Protein AF-A0A7S2GSB6-F1 (afdb_monomer_lite)

pLDDT: mean 79.13, std 13.36, range [38.88, 93.81]

Foldseek 3Di:
DDDDDDDDDDDDPPPPDDPDPDPPPPPPPDPPDLVNLLVVLLVVLVVVLVVLLVVLVVLCPDPVNVLQHDNVLSVVSNVVSVVLSVVLNVVSVVCCVPPVDDPPPPVVSVVSSVVSVVVNVVVVVVSVVVVVVSVVVSVCCVPPVQCVDPSNVVVVVVVVLLVVQCPPPVNVPDPDSVPTDPDDD

Secondary structure (DSSP, 8-state):
-PPPPP----------PPP--------------HHHHHHHHHHHHHHHHHHHHHHHHHHHH-HHHHHHS-THHHHHHHHHHHHHHHHHHHHHHHHHHH-TT-S-HHHHHHHHHHHHHHHHHHHHHHHHHHHHHHHHHHHHHHHHSTTTSHHHHHHHHHHHHHHHHHTSTTTTTSS-GGGSTT---

Radius of gyration: 37.6 Å; chains: 1; bounding box: 121×63×77 Å

Sequence (185 aa):
PCSPPARMQQGPAAAFGPPEEEPRLGPKVVPLNKNMFLAMGLTLLSMLCFLPIWDSVDMLLNINYAFWGQRGLPITVIIVSSLIVLFFFFTTEAFFGRWKNELHTTQSLVVMASLFITLLGLVLVLISLPLSQKAIETHNDIVYQCGNTQATRKLKDYYMSMLKVRENPDCIRKYSIEECAGFVE

Organism: NCBI:txid327968

Structure (mmCIF, N/CA/C/O backbone):
data_AF-A0A7S2GSB6-F1
#
_entry.id   AF-A0A7S2GSB6-F1
#
loop_
_atom_site.group_PDB
_atom_site.id
_atom_site.type_symbol
_atom_site.label_atom_id
_atom_site.label_alt_id
_atom_site.label_comp_id
_atom_site.label_asym_id
_atom_site.label_entity_id
_atom_site.label_seq_id
_atom_site.pdbx_PDB_ins_code
_atom_site.Cartn_x
_atom_site.Cartn_y
_atom_site.Cartn_z
_atom_site.occupancy
_atom_site.B_iso_or_equiv
_atom_site.auth_seq_id
_atom_site.auth_comp_id
_atom_site.auth_asym_id
_atom_site.auth_atom_id
_atom_site.pdbx_PDB_model_num
ATOM 1 N N . PRO A 1 1 ? 92.114 44.266 -34.434 1.00 41.00 1 PRO A N 1
ATOM 2 C CA . PRO A 1 1 ? 92.419 42.868 -34.045 1.00 41.00 1 PRO A CA 1
ATOM 3 C C . PRO A 1 1 ? 91.150 42.192 -33.501 1.00 41.00 1 PRO A C 1
ATOM 5 O O . PRO A 1 1 ? 90.866 42.242 -32.310 1.00 41.00 1 PRO A O 1
ATOM 8 N N . CYS A 1 2 ? 90.332 41.666 -34.416 1.00 38.88 2 CYS A N 1
ATOM 9 C CA . CYS A 1 2 ? 89.049 41.038 -34.106 1.00 38.88 2 CYS A CA 1
ATOM 10 C C . CYS A 1 2 ? 89.255 39.543 -33.835 1.00 38.88 2 CYS A C 1
ATOM 12 O O . CYS A 1 2 ? 89.819 38.844 -34.673 1.00 38.88 2 CYS A O 1
ATOM 14 N N . SER A 1 3 ? 88.790 39.066 -32.680 1.00 53.97 3 SER A N 1
ATOM 15 C CA . SER A 1 3 ? 88.686 37.633 -32.374 1.00 53.97 3 SER A CA 1
ATOM 16 C C . SER A 1 3 ? 87.337 37.094 -32.871 1.00 53.97 3 SER A C 1
ATOM 18 O O . SER A 1 3 ? 86.346 37.822 -32.781 1.00 53.97 3 SER A O 1
ATOM 20 N N . PRO A 1 4 ? 87.252 35.854 -33.383 1.00 61.84 4 PRO A N 1
ATOM 21 C CA . PRO A 1 4 ? 85.979 35.268 -33.787 1.00 61.84 4 PRO A CA 1
ATOM 22 C C . PRO A 1 4 ? 85.225 34.690 -32.572 1.00 61.84 4 PRO A C 1
ATOM 24 O O . PRO A 1 4 ? 85.866 34.183 -31.649 1.00 61.84 4 PRO A O 1
ATOM 27 N N . PRO A 1 5 ? 83.879 34.704 -32.555 1.00 55.47 5 PRO A N 1
ATOM 28 C CA . PRO A 1 5 ? 83.113 33.941 -31.580 1.00 55.47 5 PRO A CA 1
ATOM 29 C C . PRO A 1 5 ? 83.006 32.462 -31.986 1.00 55.47 5 PRO A C 1
ATOM 31 O O . PRO A 1 5 ? 83.056 32.095 -33.162 1.00 55.47 5 PRO A O 1
ATOM 34 N N . ALA A 1 6 ? 82.883 31.614 -30.967 1.00 54.72 6 ALA A N 1
ATOM 35 C CA . ALA A 1 6 ? 82.911 30.162 -31.044 1.00 54.72 6 ALA A CA 1
ATOM 36 C C . ALA A 1 6 ? 81.765 29.563 -31.881 1.00 54.72 6 ALA A C 1
ATOM 38 O O . ALA A 1 6 ? 80.606 29.964 -31.793 1.00 54.72 6 ALA A O 1
ATOM 39 N N . ARG A 1 7 ? 82.111 28.541 -32.668 1.00 49.66 7 ARG A N 1
ATOM 40 C CA . ARG A 1 7 ? 81.203 27.729 -33.483 1.00 49.66 7 ARG A CA 1
ATOM 41 C C . ARG A 1 7 ? 80.429 26.784 -32.555 1.00 49.66 7 ARG A C 1
ATOM 43 O O . ARG A 1 7 ? 81.010 25.837 -32.034 1.00 49.66 7 ARG A O 1
ATOM 50 N N . MET A 1 8 ? 79.139 27.037 -32.332 1.00 48.53 8 MET A N 1
ATOM 51 C CA . MET A 1 8 ? 78.264 26.077 -31.651 1.00 48.53 8 MET A CA 1
ATOM 52 C C . MET A 1 8 ? 78.105 24.828 -32.532 1.00 48.53 8 MET A C 1
ATOM 54 O O . MET A 1 8 ? 77.657 24.916 -33.674 1.00 48.53 8 MET A O 1
ATOM 58 N N . GLN A 1 9 ? 78.506 23.669 -32.010 1.00 51.06 9 GLN A N 1
ATOM 59 C CA . GLN A 1 9 ? 78.225 22.361 -32.600 1.00 51.06 9 GLN A CA 1
ATOM 60 C C . GLN A 1 9 ? 76.717 22.087 -32.536 1.00 51.06 9 GLN A C 1
ATOM 62 O O . GLN A 1 9 ? 76.149 21.975 -31.452 1.00 51.06 9 GLN A O 1
ATOM 67 N N . GLN A 1 10 ? 76.071 21.948 -33.695 1.00 49.31 10 GLN A N 1
ATOM 68 C CA . GLN A 1 10 ? 74.754 21.321 -33.796 1.00 49.31 10 GLN A CA 1
ATOM 69 C C . GLN A 1 10 ? 74.923 19.806 -33.628 1.00 49.31 10 GLN A C 1
ATOM 71 O O . GLN A 1 10 ? 75.397 19.119 -34.531 1.00 49.31 10 GLN A O 1
ATOM 76 N N . GLY A 1 11 ? 74.564 19.301 -32.445 1.00 49.22 11 GLY A N 1
ATOM 77 C CA . GLY A 1 11 ? 74.233 17.891 -32.236 1.00 49.22 11 GLY A CA 1
ATOM 78 C C . GLY A 1 11 ? 72.906 17.533 -32.925 1.00 49.22 11 GLY A C 1
ATOM 79 O O . GLY A 1 11 ? 72.148 18.433 -33.294 1.00 49.22 11 GLY A O 1
ATOM 80 N N . PRO A 1 12 ? 72.635 16.238 -33.152 1.00 48.62 12 PRO A N 1
ATOM 81 C CA . PRO A 1 12 ? 71.627 15.780 -34.101 1.00 48.62 12 PRO A CA 1
ATOM 82 C C . PRO A 1 12 ? 70.214 16.189 -33.680 1.00 48.62 12 PRO A C 1
ATOM 84 O O . PRO A 1 12 ? 69.846 16.105 -32.509 1.00 48.62 12 PRO A O 1
ATOM 87 N N . ALA A 1 13 ? 69.411 16.597 -34.664 1.00 52.56 13 ALA A N 1
ATOM 88 C CA . ALA A 1 13 ? 67.980 16.789 -34.505 1.00 52.56 13 ALA A CA 1
ATOM 89 C C . ALA A 1 13 ? 67.343 15.451 -34.102 1.00 52.56 13 ALA A C 1
ATOM 91 O O . ALA A 1 13 ? 67.167 14.558 -34.930 1.00 52.56 13 ALA A O 1
ATOM 92 N N . ALA A 1 14 ? 67.026 15.304 -32.816 1.00 53.62 14 ALA A N 1
ATOM 93 C CA . ALA A 1 14 ? 66.156 14.242 -32.349 1.00 53.62 14 ALA A CA 1
ATOM 94 C C . ALA A 1 14 ? 64.779 14.475 -32.983 1.00 53.62 14 ALA A C 1
ATOM 96 O O . ALA A 1 14 ? 64.075 15.424 -32.638 1.00 53.62 14 ALA A O 1
ATOM 97 N N . ALA A 1 15 ? 64.432 13.640 -33.961 1.00 54.34 15 ALA A N 1
ATOM 98 C CA . ALA A 1 15 ? 63.095 13.578 -34.516 1.00 54.34 15 ALA A CA 1
ATOM 99 C C . ALA A 1 15 ? 62.137 13.194 -33.383 1.00 54.34 15 ALA A C 1
ATOM 101 O O . ALA A 1 15 ? 62.111 12.049 -32.935 1.00 54.34 15 ALA A O 1
ATOM 102 N N . PHE A 1 16 ? 61.386 14.175 -32.889 1.00 52.31 16 PHE A N 1
ATOM 103 C CA . PHE A 1 16 ? 60.260 13.941 -32.002 1.00 52.31 16 PHE A CA 1
ATOM 104 C C . PHE A 1 16 ? 59.177 13.275 -32.854 1.00 52.31 16 PHE A C 1
ATOM 106 O O . PHE A 1 16 ? 58.451 13.944 -33.591 1.00 52.31 16 PHE A O 1
ATOM 113 N N . GLY A 1 17 ? 59.157 11.940 -32.850 1.00 60.16 17 GLY A N 1
ATOM 114 C CA . GLY A 1 17 ? 58.061 11.175 -33.433 1.00 60.16 17 GLY A CA 1
ATOM 115 C C . GLY A 1 17 ? 56.733 11.605 -32.798 1.00 60.16 17 GLY A C 1
ATOM 116 O O . GLY A 1 17 ? 56.733 12.098 -31.665 1.00 60.16 17 GLY A O 1
ATOM 117 N N . PRO A 1 18 ? 55.601 11.474 -33.510 1.00 62.53 18 PRO A N 1
ATOM 118 C CA . PRO A 1 18 ? 54.302 11.722 -32.901 1.00 62.53 18 PRO A CA 1
ATOM 119 C C . PRO A 1 18 ? 54.168 10.848 -31.643 1.00 62.53 18 PRO A C 1
ATOM 121 O O . PRO A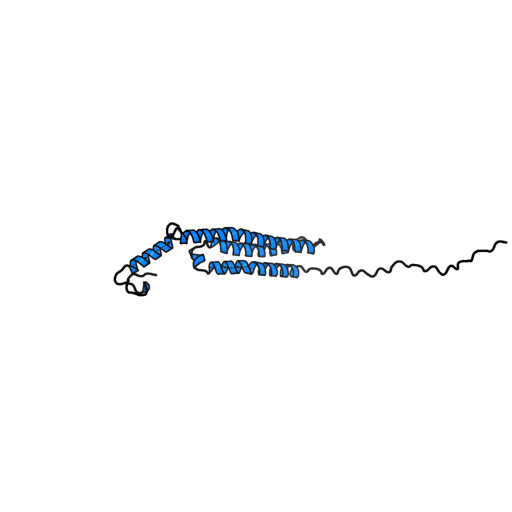 1 18 ? 54.679 9.725 -31.643 1.00 62.53 18 PRO A O 1
ATOM 124 N N . PRO A 1 19 ? 53.537 11.353 -30.568 1.00 59.31 19 PRO A N 1
ATOM 125 C CA . PRO A 1 19 ? 53.330 10.561 -29.367 1.00 59.31 19 PRO A CA 1
ATOM 126 C C . PRO A 1 19 ? 52.622 9.262 -29.754 1.00 59.31 19 PRO A C 1
ATOM 128 O O . PRO A 1 19 ? 51.596 9.285 -30.432 1.00 59.31 19 PRO A O 1
ATOM 131 N N . GLU A 1 20 ? 53.217 8.142 -29.358 1.00 58.97 20 GLU A N 1
ATOM 132 C CA . GLU A 1 20 ? 52.626 6.815 -29.455 1.00 58.97 20 GLU A CA 1
ATOM 133 C C . GLU A 1 20 ? 51.302 6.863 -28.675 1.00 58.97 20 GLU A C 1
ATOM 135 O O . GLU A 1 20 ? 51.294 6.960 -27.447 1.00 58.97 20 GLU A O 1
ATOM 140 N N . GLU A 1 21 ? 50.170 6.926 -29.384 1.00 60.75 21 GLU A N 1
ATOM 141 C CA . GLU A 1 21 ? 48.855 6.790 -28.764 1.00 60.75 21 GLU A CA 1
ATOM 142 C C . GLU A 1 21 ? 48.781 5.382 -28.173 1.00 60.75 21 GLU A C 1
ATOM 144 O O . GLU A 1 21 ? 48.580 4.404 -28.894 1.00 60.75 21 GLU A O 1
ATOM 149 N N . GLU A 1 22 ? 48.939 5.271 -26.849 1.00 62.59 22 GLU A N 1
ATOM 150 C CA . GLU A 1 22 ? 48.480 4.090 -26.127 1.00 62.59 22 GLU A CA 1
ATOM 151 C C . GLU A 1 22 ? 47.046 3.795 -26.587 1.00 62.59 22 GLU A C 1
ATOM 153 O O . GLU A 1 22 ? 46.213 4.714 -26.605 1.00 62.59 22 GLU A O 1
ATOM 158 N N . PRO A 1 23 ? 46.720 2.542 -26.953 1.00 58.19 23 PRO A N 1
ATOM 159 C CA . PRO A 1 23 ? 45.360 2.189 -27.297 1.00 58.19 23 PRO A CA 1
ATOM 160 C C . PRO A 1 23 ? 44.516 2.432 -26.051 1.00 58.19 23 PRO A C 1
ATOM 162 O O . PRO A 1 23 ? 44.527 1.631 -25.114 1.00 58.19 23 PRO A O 1
ATOM 165 N N . ARG A 1 24 ? 43.800 3.566 -26.021 1.00 58.66 24 ARG A N 1
ATOM 166 C CA . ARG A 1 24 ? 42.812 3.850 -24.987 1.00 58.66 24 ARG A CA 1
ATOM 167 C C . ARG A 1 24 ? 41.841 2.693 -25.038 1.00 58.66 24 ARG A C 1
ATOM 169 O O . ARG A 1 24 ? 41.041 2.594 -25.969 1.00 58.66 24 ARG A O 1
ATOM 176 N N . LEU A 1 25 ? 41.957 1.797 -24.064 1.00 59.34 25 LEU A N 1
ATOM 177 C CA . LEU A 1 25 ? 41.024 0.711 -23.857 1.00 59.34 25 LEU A CA 1
ATOM 178 C C . LEU A 1 25 ? 39.688 1.391 -23.569 1.00 59.34 25 LEU A C 1
ATOM 180 O O . LEU A 1 25 ? 39.421 1.815 -22.445 1.00 59.34 25 LEU A O 1
ATOM 184 N N . GLY A 1 26 ? 38.916 1.613 -24.636 1.00 57.22 26 GLY A N 1
ATOM 185 C CA . GLY A 1 26 ? 37.632 2.283 -24.567 1.00 57.22 26 GLY A CA 1
ATOM 186 C C . GLY A 1 26 ? 36.808 1.606 -23.480 1.00 57.22 26 GLY A C 1
ATOM 187 O O . GLY A 1 26 ? 36.939 0.388 -23.303 1.00 57.22 26 GLY A O 1
ATOM 188 N N . PRO A 1 27 ? 36.014 2.364 -22.707 1.00 61.59 27 PRO A N 1
ATOM 189 C CA . PRO A 1 27 ? 35.225 1.786 -21.634 1.00 61.59 27 PRO A CA 1
ATOM 190 C C . PRO A 1 27 ? 34.463 0.588 -22.198 1.00 61.59 27 PRO A C 1
ATOM 192 O O . PRO A 1 27 ? 33.664 0.738 -23.123 1.00 61.59 27 PRO A O 1
ATOM 195 N N . LYS A 1 28 ? 34.774 -0.616 -21.693 1.00 49.97 28 LYS A N 1
ATOM 196 C CA . LYS A 1 28 ? 34.056 -1.846 -22.033 1.00 49.97 28 LYS A CA 1
ATOM 197 C C . LYS A 1 28 ? 32.614 -1.631 -21.594 1.00 49.97 28 LYS A C 1
ATOM 199 O O . LYS A 1 28 ? 32.270 -1.837 -20.433 1.00 49.97 28 LYS A O 1
ATOM 204 N N . VAL A 1 29 ? 31.786 -1.165 -22.520 1.00 58.19 29 VAL A N 1
ATOM 205 C CA . VAL A 1 29 ? 30.342 -1.080 -22.356 1.00 58.19 29 VAL A CA 1
ATOM 206 C C . VAL A 1 29 ? 29.842 -2.510 -22.243 1.00 58.19 29 VAL A C 1
ATOM 208 O O . VAL A 1 29 ? 29.725 -3.226 -23.233 1.00 58.19 29 VAL A O 1
ATOM 211 N N . VAL A 1 30 ? 29.643 -2.961 -21.005 1.00 57.81 30 VAL A N 1
ATOM 212 C CA . VAL A 1 30 ? 29.023 -4.253 -20.723 1.00 57.81 30 VAL A CA 1
ATOM 213 C C . VAL A 1 30 ? 27.645 -4.221 -21.388 1.00 57.81 30 VAL A C 1
ATOM 215 O O . VAL A 1 30 ? 26.836 -3.361 -21.029 1.00 57.81 30 VAL A O 1
ATOM 218 N N . PRO A 1 31 ? 27.360 -5.094 -22.370 1.00 62.25 31 PRO A N 1
ATOM 219 C CA . PRO A 1 31 ? 26.044 -5.135 -22.980 1.00 62.25 31 PRO A CA 1
ATOM 220 C C . PRO A 1 31 ? 25.056 -5.588 -21.906 1.00 62.25 31 PRO A C 1
ATOM 222 O O . PRO A 1 31 ? 25.089 -6.725 -21.434 1.00 62.25 31 PRO A O 1
ATOM 225 N N . LEU A 1 32 ? 24.213 -4.661 -21.456 1.00 66.19 32 LEU A N 1
ATOM 226 C CA . LEU A 1 32 ? 23.226 -4.934 -20.426 1.00 66.19 32 LEU A CA 1
ATOM 227 C C . LEU A 1 32 ? 22.154 -5.862 -21.015 1.00 66.19 32 LEU A C 1
ATOM 229 O O . LEU A 1 32 ? 21.315 -5.440 -21.810 1.00 66.19 32 LEU A O 1
ATOM 233 N N . ASN A 1 33 ? 22.193 -7.141 -20.641 1.00 76.50 33 ASN A N 1
ATOM 234 C CA . ASN A 1 33 ? 21.195 -8.117 -21.068 1.00 76.50 33 ASN A CA 1
ATOM 235 C C . ASN A 1 33 ? 19.810 -7.742 -20.517 1.00 76.50 33 ASN A C 1
ATOM 237 O O . ASN A 1 33 ? 19.652 -7.574 -19.305 1.00 76.50 33 ASN A O 1
ATOM 241 N N . LYS A 1 34 ? 18.793 -7.694 -21.394 1.00 78.56 34 LYS A N 1
ATOM 242 C CA . LYS A 1 34 ? 17.380 -7.414 -21.058 1.00 78.56 34 LYS A CA 1
ATOM 243 C C . LYS A 1 34 ? 16.919 -8.186 -19.820 1.00 78.56 34 LYS A C 1
ATOM 245 O O . LYS A 1 34 ? 16.399 -7.600 -18.877 1.00 78.56 34 LYS A O 1
ATOM 250 N N . ASN A 1 35 ? 17.162 -9.495 -19.813 1.00 82.31 35 ASN A N 1
ATOM 251 C CA . ASN A 1 35 ? 16.712 -10.382 -18.742 1.00 82.31 35 ASN A CA 1
ATOM 252 C C . ASN A 1 35 ? 17.418 -10.085 -17.415 1.00 82.31 35 ASN A C 1
ATOM 254 O O . ASN A 1 35 ? 16.808 -10.229 -16.365 1.00 82.31 35 ASN A O 1
ATOM 258 N N . MET A 1 36 ? 18.677 -9.638 -17.453 1.00 83.81 36 MET A N 1
ATOM 259 C CA . MET A 1 36 ? 19.422 -9.273 -16.248 1.00 83.81 36 MET A CA 1
ATOM 260 C C . MET A 1 36 ? 18.881 -7.973 -15.650 1.00 83.81 36 MET A C 1
ATOM 262 O O . MET A 1 36 ? 18.672 -7.897 -14.444 1.00 83.81 36 MET A O 1
ATOM 266 N N . PHE A 1 37 ? 18.593 -6.974 -16.492 1.00 83.06 37 PHE A N 1
ATOM 267 C CA . PHE A 1 37 ? 17.972 -5.727 -16.042 1.00 83.06 37 PHE A CA 1
ATOM 268 C C . PHE A 1 37 ? 16.571 -5.965 -15.467 1.00 83.06 37 PHE A C 1
ATOM 270 O O . PHE A 1 37 ? 16.276 -5.508 -14.364 1.00 83.06 37 PHE A O 1
ATOM 277 N N . LEU A 1 38 ? 15.737 -6.728 -16.178 1.00 85.31 38 LEU A N 1
ATOM 278 C CA . LEU A 1 38 ? 14.384 -7.058 -15.737 1.00 85.31 38 LEU A CA 1
ATOM 279 C C . LEU A 1 38 ? 14.419 -7.851 -14.427 1.00 85.31 38 LEU A C 1
ATOM 281 O O . LEU A 1 38 ? 13.717 -7.488 -13.491 1.00 85.31 38 LEU A O 1
ATOM 285 N N . ALA A 1 39 ? 15.282 -8.866 -14.316 1.00 88.44 39 ALA A N 1
ATOM 286 C CA . ALA A 1 39 ? 15.425 -9.644 -13.090 1.00 88.44 39 ALA A CA 1
ATOM 287 C C . ALA A 1 39 ? 15.878 -8.780 -11.906 1.00 88.44 39 ALA A C 1
ATOM 289 O O . ALA A 1 39 ? 15.271 -8.860 -10.842 1.00 88.44 39 ALA A O 1
ATOM 290 N N . MET A 1 40 ? 16.891 -7.922 -12.075 1.00 90.00 40 MET A N 1
ATOM 291 C CA . MET A 1 40 ? 17.356 -7.042 -10.996 1.00 90.00 40 MET A CA 1
ATOM 292 C C . MET A 1 40 ? 16.284 -6.031 -10.579 1.00 90.00 40 MET A C 1
ATOM 294 O O . MET A 1 40 ? 16.004 -5.905 -9.389 1.00 90.00 40 MET A O 1
ATOM 298 N N . GLY A 1 41 ? 15.660 -5.344 -11.541 1.00 87.94 41 GLY A N 1
ATOM 299 C CA . GLY A 1 41 ? 14.618 -4.354 -11.265 1.00 87.94 41 GLY A CA 1
ATOM 300 C C . GLY A 1 41 ? 13.385 -4.973 -10.612 1.00 87.94 41 GLY A C 1
ATOM 301 O O . GLY A 1 41 ? 12.896 -4.451 -9.614 1.00 87.94 41 GLY A O 1
ATOM 302 N N . LEU A 1 42 ? 12.935 -6.128 -11.112 1.00 89.50 42 LEU A N 1
ATOM 303 C CA . LEU A 1 42 ? 11.802 -6.863 -10.552 1.00 89.50 42 LEU A CA 1
ATOM 304 C C . LEU A 1 42 ? 12.113 -7.388 -9.149 1.00 89.50 42 LEU A C 1
ATOM 306 O O . LEU A 1 42 ? 11.280 -7.256 -8.259 1.00 89.50 42 LEU A O 1
ATOM 310 N N . THR A 1 43 ? 13.312 -7.938 -8.934 1.00 91.38 43 THR A N 1
ATOM 311 C CA . THR A 1 43 ? 13.735 -8.428 -7.613 1.00 91.38 43 THR A CA 1
ATOM 312 C C . THR A 1 43 ? 13.769 -7.281 -6.612 1.00 91.38 43 THR A C 1
ATOM 314 O O . THR A 1 43 ? 13.217 -7.407 -5.523 1.00 91.38 43 THR A O 1
ATOM 317 N N . LEU A 1 44 ? 14.358 -6.145 -6.993 1.00 91.44 44 LEU A N 1
ATOM 318 C CA . LEU A 1 44 ? 14.457 -4.972 -6.133 1.00 91.44 44 LEU A CA 1
ATOM 319 C C . LEU A 1 44 ? 13.068 -4.400 -5.813 1.00 91.44 44 LEU A C 1
ATOM 321 O O . LEU A 1 44 ? 12.743 -4.246 -4.638 1.00 91.44 44 LEU A O 1
ATOM 325 N N . LEU A 1 45 ? 12.210 -4.174 -6.816 1.00 90.19 45 LEU A N 1
ATOM 326 C CA . LEU A 1 45 ? 10.835 -3.708 -6.583 1.00 90.19 45 LEU A CA 1
ATOM 327 C C . LEU A 1 45 ? 10.020 -4.695 -5.743 1.00 90.19 45 LEU A C 1
ATOM 329 O O . LEU A 1 45 ? 9.269 -4.264 -4.871 1.00 90.19 45 LEU A O 1
ATOM 333 N N . SER A 1 46 ? 10.164 -5.999 -5.980 1.00 90.25 46 SER A N 1
ATOM 334 C CA . SER A 1 46 ? 9.466 -7.028 -5.207 1.00 90.25 46 SER A CA 1
ATOM 335 C C . SER A 1 46 ? 9.907 -7.020 -3.747 1.00 90.25 46 SER A C 1
ATOM 337 O O . SER A 1 46 ? 9.062 -7.139 -2.865 1.00 90.25 46 SER A O 1
ATOM 339 N N . MET A 1 47 ? 11.205 -6.848 -3.480 1.00 92.88 47 MET A N 1
ATOM 340 C CA . MET A 1 47 ? 11.731 -6.720 -2.118 1.00 92.88 47 MET A CA 1
ATOM 341 C C . MET A 1 47 ? 11.183 -5.464 -1.430 1.00 92.88 47 MET A C 1
ATOM 343 O O . MET A 1 47 ? 10.736 -5.532 -0.289 1.00 92.88 47 MET A O 1
ATOM 347 N N . LEU A 1 48 ? 11.131 -4.333 -2.143 1.00 91.12 48 LEU A N 1
ATOM 348 C CA . LEU A 1 48 ? 10.524 -3.108 -1.617 1.00 91.12 48 LEU A CA 1
ATOM 349 C C . LEU A 1 48 ? 9.018 -3.255 -1.354 1.00 91.12 48 LEU A C 1
ATOM 351 O O . LEU A 1 48 ? 8.532 -2.735 -0.355 1.00 91.12 48 LEU A O 1
ATOM 355 N N . CYS A 1 49 ? 8.279 -3.952 -2.223 1.00 91.75 49 CYS A N 1
ATOM 356 C CA . CYS A 1 49 ? 6.835 -4.162 -2.067 1.00 91.75 49 CYS A CA 1
ATOM 357 C C . CYS A 1 49 ? 6.493 -5.234 -1.027 1.00 91.75 49 CYS A C 1
ATOM 359 O O . CYS A 1 49 ? 5.371 -5.253 -0.527 1.00 91.75 49 CYS A O 1
ATOM 361 N N . PHE A 1 50 ? 7.440 -6.099 -0.665 1.00 92.50 50 PHE A N 1
ATOM 362 C CA . PHE A 1 50 ? 7.224 -7.108 0.366 1.00 92.50 50 PHE A CA 1
ATOM 363 C C . PHE A 1 50 ? 6.859 -6.472 1.712 1.00 92.50 50 PHE A C 1
ATOM 365 O O . PHE A 1 50 ? 5.912 -6.920 2.350 1.00 92.50 50 PHE A O 1
ATOM 372 N N . LEU A 1 51 ? 7.545 -5.393 2.103 1.00 91.38 51 LEU A N 1
A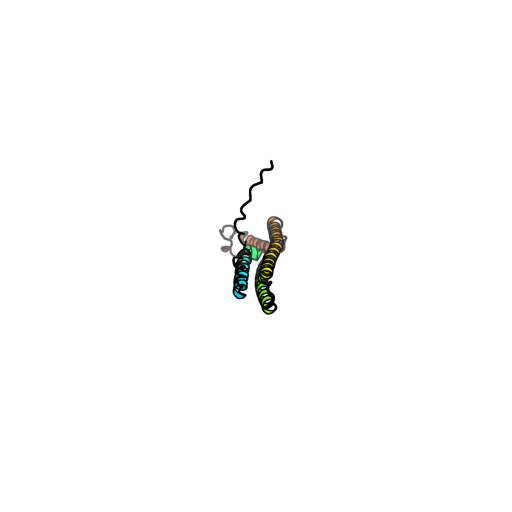TOM 373 C CA . LEU A 1 51 ? 7.287 -4.687 3.362 1.00 91.38 51 LEU A CA 1
ATOM 374 C C . LEU A 1 51 ? 5.844 -4.158 3.489 1.00 91.38 51 LEU A C 1
ATOM 376 O O . LEU A 1 51 ? 5.175 -4.547 4.443 1.00 91.38 51 LEU A O 1
ATOM 380 N N . PRO A 1 52 ? 5.314 -3.329 2.566 1.00 90.69 52 PRO A N 1
ATOM 381 C CA . PRO A 1 52 ? 3.949 -2.815 2.685 1.00 90.69 52 PRO A CA 1
ATOM 382 C C . PRO A 1 52 ? 2.880 -3.905 2.545 1.00 90.69 52 PRO A C 1
ATOM 384 O O . PRO A 1 52 ? 1.817 -3.792 3.152 1.00 90.69 52 PRO A O 1
ATOM 387 N N . ILE A 1 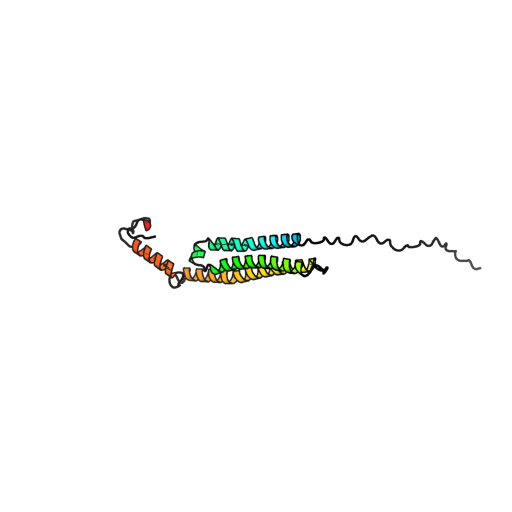53 ? 3.140 -4.968 1.772 1.00 91.81 53 ILE A N 1
ATOM 388 C CA . ILE A 1 53 ? 2.217 -6.108 1.670 1.00 91.81 53 ILE A CA 1
ATOM 389 C C . ILE A 1 53 ? 2.169 -6.855 3.000 1.00 91.81 53 ILE A C 1
ATOM 391 O O . ILE A 1 53 ? 1.082 -7.130 3.501 1.00 91.81 53 ILE A O 1
ATOM 395 N N . TRP A 1 54 ? 3.333 -7.156 3.576 1.00 93.81 54 TRP A N 1
ATOM 396 C CA . TRP A 1 54 ? 3.433 -7.834 4.862 1.00 93.81 54 TRP A CA 1
ATOM 397 C C . TRP A 1 54 ? 2.749 -7.033 5.972 1.00 93.81 54 TRP A C 1
ATOM 399 O O . TRP A 1 54 ? 1.914 -7.576 6.690 1.00 93.81 54 TRP A O 1
ATOM 409 N N . ASP A 1 55 ? 3.039 -5.735 6.054 1.00 90.94 55 ASP A N 1
ATOM 410 C CA . ASP A 1 55 ? 2.428 -4.817 7.020 1.00 90.94 55 ASP A CA 1
ATOM 411 C C . ASP A 1 55 ? 0.898 -4.772 6.877 1.00 90.94 55 ASP A C 1
ATOM 413 O O . ASP A 1 55 ? 0.161 -4.927 7.849 1.00 90.94 55 ASP A O 1
ATOM 417 N N . SER A 1 56 ? 0.400 -4.693 5.638 1.00 89.94 56 SER A N 1
ATOM 418 C CA . SER A 1 56 ? -1.042 -4.711 5.360 1.00 89.94 56 SER A CA 1
ATOM 419 C C . SER A 1 56 ? -1.708 -6.028 5.770 1.00 89.94 56 SER A C 1
ATOM 421 O O . SER A 1 56 ? -2.860 -6.023 6.211 1.00 89.94 56 SER A O 1
ATOM 423 N N . VAL A 1 57 ? -1.010 -7.157 5.614 1.00 90.50 57 VAL A N 1
ATOM 424 C CA . VAL A 1 57 ? -1.497 -8.477 6.040 1.00 90.50 57 VAL A CA 1
ATOM 425 C C . VAL A 1 57 ? -1.548 -8.563 7.563 1.00 90.50 57 VAL A C 1
ATOM 427 O O . VAL A 1 57 ? -2.571 -8.995 8.092 1.00 90.50 57 VAL A O 1
ATOM 430 N N . ASP A 1 58 ? -0.510 -8.109 8.266 1.00 91.00 58 ASP A N 1
ATOM 431 C CA . ASP A 1 58 ? -0.495 -8.083 9.735 1.00 91.00 58 ASP A CA 1
ATOM 432 C C . ASP A 1 58 ? -1.640 -7.220 10.288 1.00 91.00 58 ASP A C 1
ATOM 434 O O . ASP A 1 58 ? -2.411 -7.655 11.150 1.00 91.00 58 ASP A O 1
ATOM 438 N N . MET A 1 59 ? -1.863 -6.050 9.679 1.00 86.12 59 MET A N 1
ATOM 439 C CA . MET A 1 59 ? -3.011 -5.196 9.987 1.00 86.12 59 MET A CA 1
ATOM 440 C C . MET A 1 59 ? -4.353 -5.902 9.763 1.00 86.12 59 MET A C 1
ATOM 442 O O . MET A 1 59 ? -5.261 -5.762 10.577 1.00 86.12 59 MET A O 1
ATOM 446 N N . LEU A 1 60 ? -4.508 -6.659 8.673 1.00 87.06 60 LEU A N 1
ATOM 447 C CA . LEU A 1 60 ? -5.752 -7.378 8.368 1.00 87.06 60 LEU A CA 1
ATOM 448 C C . LEU A 1 60 ? -6.015 -8.557 9.311 1.00 87.06 60 LEU A C 1
ATOM 450 O O . LEU A 1 60 ? -7.179 -8.876 9.564 1.00 87.06 60 LEU A O 1
ATOM 454 N N . LEU A 1 61 ? -4.961 -9.199 9.816 1.00 87.88 61 LEU A N 1
ATOM 455 C CA . LEU A 1 61 ? -5.061 -10.306 10.768 1.00 87.88 61 LEU A CA 1
ATOM 456 C C . LEU A 1 61 ? -5.339 -9.825 12.198 1.00 87.88 61 LEU A C 1
ATOM 458 O O . LEU A 1 61 ? -5.872 -10.583 13.011 1.00 87.88 61 LEU A O 1
ATOM 462 N N . ASN A 1 62 ? -5.026 -8.568 12.516 1.00 87.50 62 ASN A N 1
ATOM 463 C CA . ASN A 1 62 ? -5.284 -8.015 13.836 1.00 87.50 62 ASN A CA 1
ATOM 464 C C . ASN A 1 62 ? -6.789 -7.778 14.061 1.00 87.50 62 ASN A C 1
ATOM 466 O O . ASN A 1 62 ? -7.413 -6.948 13.400 1.00 87.50 62 ASN A O 1
ATOM 470 N N . ILE A 1 63 ? -7.368 -8.464 15.052 1.00 82.75 63 ILE A N 1
ATOM 471 C CA . ILE A 1 63 ? -8.800 -8.376 15.392 1.00 82.75 63 ILE A CA 1
ATOM 472 C C . ILE A 1 63 ? -9.218 -6.940 15.719 1.00 82.75 63 ILE A C 1
ATOM 474 O O . ILE A 1 63 ? -10.300 -6.516 15.315 1.00 82.75 63 ILE A O 1
ATOM 478 N N . ASN A 1 64 ? -8.360 -6.167 16.394 1.00 81.44 64 ASN A N 1
ATOM 479 C CA . ASN A 1 64 ? -8.667 -4.775 16.718 1.00 81.44 64 ASN A CA 1
ATOM 480 C C . ASN A 1 64 ? -8.844 -3.963 15.436 1.00 81.44 64 ASN A C 1
ATOM 482 O O . ASN A 1 64 ? -9.843 -3.270 15.261 1.00 81.44 64 ASN A O 1
ATOM 486 N N . TYR A 1 65 ? -7.916 -4.096 14.492 1.00 81.56 65 TYR A N 1
ATOM 487 C CA . TYR A 1 65 ? -8.028 -3.384 13.229 1.00 81.56 65 TYR A CA 1
ATOM 488 C C . TYR A 1 65 ? -9.199 -3.896 12.382 1.00 81.56 65 TYR A C 1
ATOM 490 O O . TYR A 1 65 ? -9.932 -3.100 11.805 1.00 81.56 65 TYR A O 1
ATOM 498 N N . ALA A 1 66 ? -9.436 -5.208 12.344 1.00 80.00 66 ALA A N 1
ATOM 499 C CA . ALA A 1 66 ? -10.543 -5.792 11.593 1.00 80.00 66 ALA A CA 1
ATOM 500 C C . ALA A 1 66 ? -11.930 -5.415 12.148 1.00 80.00 66 ALA A C 1
ATOM 502 O O . ALA A 1 66 ? -12.903 -5.428 11.386 1.00 80.00 66 ALA A O 1
ATOM 503 N N . PHE A 1 67 ? -12.022 -5.110 13.447 1.00 76.75 67 PHE A N 1
ATOM 504 C CA . PHE A 1 67 ? -13.246 -4.683 14.124 1.00 76.75 67 PHE A CA 1
ATOM 505 C C . PHE A 1 67 ? -13.482 -3.170 14.004 1.00 76.75 67 PHE A C 1
ATOM 507 O O . PHE A 1 67 ? -14.598 -2.750 13.700 1.00 76.75 67 PHE A O 1
ATOM 514 N N . TRP A 1 68 ? -12.440 -2.359 14.218 1.00 74.62 68 TRP A N 1
ATOM 515 C CA . TRP A 1 68 ? -12.546 -0.896 14.259 1.00 74.62 68 TRP A CA 1
ATOM 516 C C . TRP A 1 68 ? -12.280 -0.214 12.911 1.00 74.62 68 TRP A C 1
ATOM 518 O O . TRP A 1 68 ? -12.865 0.824 12.608 1.00 74.62 68 TRP A O 1
ATOM 528 N N . GLY A 1 69 ? -11.387 -0.777 12.102 1.00 71.38 69 GLY A N 1
ATOM 529 C CA . GLY A 1 69 ? -10.899 -0.190 10.860 1.00 71.38 69 GLY A CA 1
ATOM 530 C C . GLY A 1 69 ? -11.689 -0.617 9.623 1.00 71.38 69 GLY A C 1
ATOM 531 O O . GLY A 1 69 ? -12.165 -1.746 9.493 1.00 71.38 69 GLY A O 1
ATOM 532 N N . GLN A 1 70 ? -11.779 0.281 8.638 1.00 73.94 70 GLN A N 1
ATOM 533 C CA . GLN A 1 70 ? -12.213 -0.101 7.295 1.00 73.94 70 GLN A CA 1
ATOM 534 C C . GLN A 1 70 ? -11.119 -0.927 6.612 1.00 73.94 70 GLN A C 1
ATOM 536 O O . GLN A 1 70 ? -10.050 -0.413 6.289 1.00 73.94 70 GLN A O 1
ATOM 541 N N . ARG A 1 71 ? -11.444 -2.178 6.265 1.00 76.88 71 ARG A N 1
ATOM 542 C CA . ARG A 1 71 ? -10.569 -3.093 5.502 1.00 76.88 71 ARG A CA 1
ATOM 543 C C . ARG A 1 71 ? -10.112 -2.538 4.144 1.00 76.88 71 ARG A C 1
ATOM 545 O O . ARG A 1 71 ? -9.198 -3.084 3.543 1.00 76.88 71 ARG A O 1
ATOM 552 N N . GLY A 1 72 ? -10.734 -1.463 3.655 1.00 82.56 72 GLY A N 1
ATOM 553 C CA . GLY A 1 72 ? -10.419 -0.850 2.366 1.00 82.56 72 GLY A CA 1
ATOM 554 C C . GLY A 1 72 ? -8.975 -0.360 2.253 1.00 82.56 72 GLY A C 1
ATOM 555 O O . GLY A 1 72 ? -8.350 -0.613 1.231 1.00 82.56 72 GLY A O 1
ATOM 556 N N . LEU A 1 73 ? -8.417 0.275 3.291 1.00 84.88 73 LEU A N 1
ATOM 557 C CA . LEU A 1 73 ? -7.063 0.846 3.230 1.00 84.88 73 LEU A CA 1
ATOM 558 C C . LEU A 1 73 ? -5.965 -0.214 3.002 1.00 84.88 73 LEU A C 1
ATOM 560 O O . LEU A 1 73 ? -5.276 -0.117 1.984 1.00 84.88 73 LEU A O 1
ATOM 564 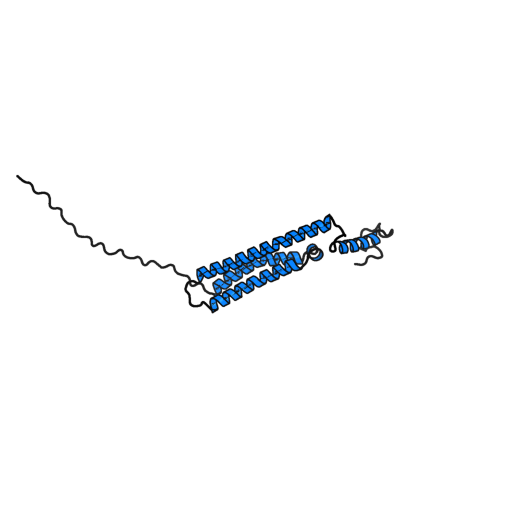N N . PRO A 1 74 ? -5.816 -1.261 3.838 1.00 86.00 74 PRO A N 1
ATOM 565 C CA . PRO A 1 74 ? -4.792 -2.284 3.604 1.00 86.00 74 PRO A CA 1
ATOM 566 C C . PRO A 1 74 ? -5.017 -3.041 2.287 1.00 86.00 74 PRO A C 1
ATOM 568 O O . PRO A 1 74 ? -4.060 -3.354 1.585 1.00 86.00 74 PRO A O 1
ATOM 571 N N . ILE A 1 75 ? -6.273 -3.259 1.875 1.00 88.38 75 ILE A N 1
ATOM 572 C CA . ILE A 1 75 ? -6.574 -3.869 0.569 1.00 88.38 75 ILE A CA 1
ATOM 573 C C . ILE A 1 75 ? -6.086 -2.974 -0.581 1.00 88.38 75 ILE A C 1
ATOM 575 O O . ILE A 1 75 ? -5.483 -3.476 -1.530 1.00 88.38 75 ILE A O 1
ATOM 579 N N . THR A 1 76 ? -6.295 -1.654 -0.506 1.00 88.94 76 THR A N 1
ATOM 580 C CA . THR A 1 76 ? -5.797 -0.731 -1.539 1.00 88.94 76 THR A CA 1
ATOM 581 C C . THR A 1 76 ? -4.275 -0.730 -1.625 1.00 88.94 76 THR A C 1
ATOM 583 O O . THR A 1 76 ? -3.755 -0.742 -2.738 1.00 88.94 76 THR A O 1
ATOM 586 N N . VAL A 1 77 ? -3.562 -0.805 -0.494 1.00 89.94 77 VAL A N 1
ATOM 587 C CA . VAL A 1 77 ? -2.093 -0.917 -0.477 1.00 89.94 77 VAL A CA 1
ATOM 588 C C . VAL A 1 77 ? -1.650 -2.186 -1.200 1.00 89.94 77 VAL A C 1
ATOM 590 O O . VAL A 1 77 ? -0.841 -2.104 -2.120 1.00 89.94 77 VAL A O 1
ATOM 593 N N . ILE A 1 78 ? -2.237 -3.341 -0.868 1.00 91.56 78 ILE A N 1
ATOM 594 C CA . ILE A 1 78 ? -1.900 -4.625 -1.505 1.00 91.56 78 ILE A CA 1
ATOM 595 C C . ILE A 1 78 ? -2.129 -4.566 -3.024 1.00 91.56 78 ILE A C 1
ATOM 597 O O . ILE A 1 78 ? -1.262 -4.980 -3.800 1.00 91.56 78 ILE A O 1
ATOM 601 N N . ILE A 1 79 ? -3.272 -4.026 -3.464 1.00 92.50 79 ILE A N 1
ATOM 602 C CA . ILE A 1 79 ? -3.606 -3.906 -4.891 1.00 92.50 79 ILE A CA 1
ATOM 603 C C . ILE A 1 79 ? -2.610 -2.983 -5.597 1.00 92.50 79 ILE A C 1
ATOM 605 O O . ILE A 1 79 ? -2.067 -3.345 -6.638 1.00 92.50 79 ILE A O 1
ATOM 609 N N . VAL A 1 80 ? -2.341 -1.807 -5.036 1.00 91.06 80 VAL A N 1
ATOM 610 C CA . VAL A 1 80 ? -1.475 -0.796 -5.652 1.00 91.06 80 VAL A CA 1
ATOM 611 C C . VAL A 1 80 ? -0.016 -1.257 -5.708 1.00 91.06 80 VAL A C 1
ATOM 613 O O . VAL A 1 80 ? 0.619 -1.135 -6.759 1.00 91.06 80 VAL A O 1
ATOM 616 N N . SER A 1 81 ? 0.497 -1.866 -4.634 1.00 91.50 81 SER A N 1
ATOM 617 C CA . SER A 1 81 ? 1.831 -2.480 -4.605 1.00 91.50 81 SER A CA 1
ATOM 618 C C . SER A 1 81 ? 1.959 -3.650 -5.586 1.00 91.50 81 SER A C 1
ATOM 620 O O . SER A 1 81 ? 3.026 -3.859 -6.154 1.00 91.50 81 SER A O 1
ATOM 622 N N . SER A 1 82 ? 0.882 -4.389 -5.853 1.00 91.56 82 SER A N 1
ATOM 623 C CA . SER A 1 82 ? 0.896 -5.441 -6.881 1.00 91.56 82 SER A CA 1
ATOM 624 C C . SER A 1 82 ? 0.858 -4.853 -8.297 1.00 91.56 82 SER A C 1
ATOM 626 O O . SER A 1 82 ? 1.611 -5.271 -9.179 1.00 91.56 82 SER A O 1
ATOM 628 N N . LEU A 1 83 ? 0.013 -3.842 -8.523 1.00 92.75 83 LEU A N 1
ATOM 629 C CA . LEU A 1 83 ? -0.146 -3.190 -9.824 1.00 92.75 83 LEU A CA 1
ATOM 630 C C . LEU A 1 83 ? 1.130 -2.490 -10.291 1.00 92.75 83 LEU A C 1
ATOM 632 O O . LEU A 1 83 ? 1.439 -2.548 -11.478 1.00 92.75 83 LEU A O 1
ATOM 636 N N . ILE A 1 84 ? 1.889 -1.860 -9.394 1.00 91.00 84 ILE A N 1
ATOM 637 C CA . ILE A 1 84 ? 3.122 -1.159 -9.778 1.00 91.00 84 ILE A CA 1
ATOM 638 C C . ILE A 1 84 ? 4.225 -2.124 -10.235 1.00 91.00 84 ILE A C 1
ATOM 640 O O . ILE A 1 84 ? 4.938 -1.822 -11.191 1.00 91.00 84 ILE A O 1
ATOM 644 N N . VAL A 1 85 ? 4.312 -3.317 -9.633 1.00 91.06 85 VAL A N 1
ATOM 645 C CA . VAL A 1 85 ? 5.231 -4.385 -10.064 1.00 91.06 85 VAL A CA 1
ATOM 646 C C . VAL A 1 85 ? 4.839 -4.899 -11.451 1.00 91.06 85 VAL A C 1
ATOM 648 O O . VAL A 1 85 ? 5.691 -5.016 -12.334 1.00 91.06 85 VAL A O 1
ATOM 651 N N . LEU A 1 86 ? 3.544 -5.144 -11.677 1.00 92.56 86 LEU A N 1
ATOM 652 C CA . LEU A 1 86 ? 3.035 -5.540 -12.993 1.00 92.56 86 LEU A CA 1
ATOM 653 C C . LEU A 1 86 ? 3.294 -4.456 -14.041 1.00 92.56 86 LEU A C 1
ATOM 655 O O . LEU A 1 86 ? 3.756 -4.747 -15.143 1.00 92.56 86 LEU A O 1
ATOM 659 N N . PHE A 1 87 ? 3.034 -3.198 -13.701 1.00 91.94 87 PHE A N 1
ATOM 660 C CA . PHE A 1 87 ? 3.226 -2.082 -14.613 1.00 91.94 87 PHE A CA 1
ATOM 661 C C . PHE A 1 87 ? 4.707 -1.885 -14.963 1.00 91.94 87 PHE A C 1
ATOM 663 O O . PHE A 1 87 ? 5.015 -1.656 -16.132 1.00 91.94 87 PHE A O 1
ATOM 670 N N . PHE A 1 88 ? 5.629 -2.072 -14.012 1.00 90.06 88 PHE A N 1
ATOM 671 C CA . PHE A 1 88 ? 7.073 -2.107 -14.274 1.00 90.06 88 PHE A CA 1
ATOM 672 C C . PHE A 1 88 ? 7.456 -3.225 -15.258 1.00 90.06 88 PHE A C 1
ATOM 674 O O . PHE A 1 88 ? 8.209 -2.992 -16.208 1.00 90.06 88 PHE A O 1
ATOM 681 N N . PHE A 1 89 ? 6.904 -4.429 -15.077 1.00 90.38 89 PHE A N 1
ATOM 682 C CA . PHE A 1 89 ? 7.139 -5.555 -15.984 1.00 90.38 89 PHE A CA 1
ATOM 683 C C . PHE A 1 89 ? 6.656 -5.245 -17.408 1.00 90.38 89 PHE A C 1
ATOM 685 O O . PHE A 1 89 ? 7.434 -5.323 -18.361 1.00 90.38 89 PHE A O 1
ATOM 692 N N . PHE A 1 90 ? 5.397 -4.819 -17.555 1.00 91.81 90 PHE A N 1
ATOM 693 C CA . PHE A 1 90 ? 4.813 -4.505 -18.860 1.00 91.81 90 PHE A CA 1
ATOM 694 C C . PHE A 1 90 ? 5.516 -3.340 -19.557 1.00 91.81 90 PHE A C 1
ATOM 696 O O . PHE A 1 90 ? 5.758 -3.406 -20.762 1.00 91.81 90 PHE A O 1
ATOM 703 N N . THR A 1 91 ? 5.867 -2.283 -18.823 1.00 88.56 91 THR A N 1
ATOM 704 C CA . THR A 1 91 ? 6.593 -1.147 -19.406 1.00 88.56 91 THR A CA 1
ATOM 705 C C . THR A 1 91 ? 7.996 -1.544 -19.848 1.00 88.56 91 THR A C 1
ATOM 707 O O . THR A 1 91 ? 8.410 -1.134 -20.930 1.00 88.56 91 THR A O 1
ATOM 710 N N . THR A 1 92 ? 8.698 -2.392 -19.091 1.00 85.31 92 THR A N 1
ATOM 711 C CA . THR A 1 92 ? 10.030 -2.888 -19.480 1.00 85.31 92 THR A CA 1
ATOM 712 C C . THR A 1 92 ? 9.947 -3.754 -20.738 1.00 85.31 92 THR A C 1
ATOM 714 O O . THR A 1 92 ? 10.705 -3.546 -21.686 1.00 85.31 92 THR A O 1
ATOM 717 N N . GLU A 1 93 ? 8.988 -4.680 -20.807 1.00 86.88 93 GLU A N 1
ATOM 718 C CA . GLU A 1 93 ? 8.748 -5.505 -21.998 1.00 86.88 93 GLU A CA 1
ATOM 719 C C . GLU A 1 93 ? 8.391 -4.659 -23.230 1.00 86.88 93 GLU A C 1
ATOM 721 O O . GLU A 1 93 ? 8.981 -4.835 -24.300 1.00 86.88 93 GLU A O 1
ATOM 726 N N . ALA A 1 94 ? 7.488 -3.686 -23.078 1.00 87.31 94 ALA A N 1
ATOM 727 C CA . ALA A 1 94 ? 7.093 -2.787 -24.159 1.00 87.31 94 ALA A CA 1
ATOM 728 C C . ALA A 1 94 ? 8.252 -1.896 -24.638 1.00 87.31 94 ALA A C 1
ATOM 730 O O . ALA A 1 94 ? 8.393 -1.659 -25.842 1.00 87.31 94 ALA A O 1
ATOM 731 N N . PHE A 1 95 ? 9.089 -1.419 -23.714 1.00 83.31 95 PHE A N 1
ATOM 732 C CA . PHE A 1 95 ? 10.247 -0.584 -24.023 1.00 83.31 95 PHE A CA 1
ATOM 733 C C . PHE A 1 95 ? 11.288 -1.369 -24.827 1.00 83.31 95 PHE A C 1
ATOM 735 O O . PHE A 1 95 ? 11.650 -0.963 -25.931 1.00 83.31 95 PHE A O 1
ATOM 742 N N . PHE A 1 96 ? 11.684 -2.553 -24.351 1.00 79.06 96 PHE A N 1
ATOM 743 C CA . PHE A 1 96 ? 12.632 -3.412 -25.068 1.00 79.06 96 PHE A CA 1
ATOM 744 C C . PHE A 1 96 ? 12.074 -3.964 -26.389 1.00 79.06 96 PHE A C 1
ATOM 746 O O . PHE A 1 96 ? 12.839 -4.175 -27.329 1.00 79.06 96 PHE A O 1
ATOM 753 N N . GLY A 1 97 ? 10.759 -4.192 -26.485 1.00 75.94 97 GLY A N 1
ATOM 754 C CA . GLY A 1 97 ? 10.109 -4.659 -27.712 1.00 75.94 97 GLY A CA 1
ATOM 755 C C . GLY A 1 97 ? 10.066 -3.608 -28.826 1.00 75.94 97 GLY A C 1
ATOM 756 O O . GLY A 1 97 ? 10.201 -3.958 -29.997 1.00 75.94 97 GLY A O 1
ATOM 757 N N . ARG A 1 98 ? 9.909 -2.322 -28.479 1.00 76.69 98 ARG A N 1
ATOM 758 C CA . ARG A 1 98 ? 9.844 -1.219 -29.458 1.00 76.69 98 ARG A CA 1
ATOM 759 C C . ARG A 1 98 ? 11.200 -0.578 -29.773 1.00 76.69 98 ARG A C 1
ATOM 761 O O . ARG A 1 98 ? 11.387 -0.127 -30.896 1.00 76.69 98 ARG A O 1
ATOM 768 N N . TRP A 1 99 ? 12.142 -0.548 -28.828 1.00 65.25 99 TRP A N 1
ATOM 769 C CA . TRP A 1 99 ? 13.362 0.278 -28.905 1.00 65.25 99 TRP A CA 1
ATOM 770 C C . TRP A 1 99 ? 14.648 -0.543 -29.065 1.00 65.25 99 TRP A C 1
ATOM 772 O O . TRP A 1 99 ? 15.686 -0.223 -28.494 1.00 65.25 99 TRP A O 1
ATOM 782 N N . LYS A 1 100 ? 14.607 -1.617 -29.861 1.00 60.62 100 LYS A N 1
ATOM 783 C CA . LYS A 1 100 ? 15.759 -2.514 -30.079 1.00 60.62 100 LYS A CA 1
ATOM 784 C C . LYS A 1 100 ? 16.999 -1.816 -30.685 1.00 60.62 100 LYS A C 1
ATOM 786 O O . LYS A 1 100 ? 18.084 -2.384 -30.626 1.00 60.62 100 LYS A O 1
ATOM 791 N N . ASN A 1 101 ? 16.858 -0.609 -31.245 1.00 56.09 101 ASN A N 1
ATOM 792 C CA . ASN A 1 101 ? 17.838 -0.038 -32.177 1.00 56.09 101 ASN A CA 1
ATOM 793 C C . ASN A 1 101 ? 18.577 1.237 -31.715 1.00 56.09 101 ASN A C 1
ATOM 795 O O . ASN A 1 101 ? 19.462 1.676 -32.442 1.00 56.09 101 ASN A O 1
ATOM 799 N N . GLU A 1 102 ? 18.287 1.831 -30.551 1.00 55.66 102 GLU A N 1
ATOM 800 C CA . GLU A 1 102 ? 18.897 3.120 -30.164 1.00 55.66 102 GLU A CA 1
ATOM 801 C C . GLU A 1 102 ? 19.849 2.996 -28.964 1.00 55.66 102 GLU A C 1
ATOM 803 O O . GLU A 1 102 ? 19.444 2.657 -27.856 1.00 55.66 102 GLU A O 1
ATOM 808 N N . LEU A 1 103 ? 21.134 3.289 -29.200 1.00 54.19 103 LEU A N 1
ATOM 809 C CA . LEU A 1 103 ? 22.305 3.107 -28.323 1.00 54.19 103 LEU A CA 1
ATOM 810 C C . LEU A 1 103 ? 22.305 3.897 -26.982 1.00 54.19 103 LEU A C 1
ATOM 812 O O . LEU A 1 103 ? 23.330 3.952 -26.309 1.00 54.19 103 LEU A O 1
ATOM 816 N N . HIS A 1 104 ? 21.178 4.461 -26.538 1.00 55.25 104 HIS A N 1
ATOM 817 C CA . HIS A 1 104 ? 21.041 5.235 -25.288 1.00 55.25 104 HIS A CA 1
ATOM 818 C C . HIS A 1 104 ? 20.262 4.485 -24.181 1.00 55.25 104 HIS A C 1
ATOM 820 O O . HIS A 1 104 ? 19.544 5.082 -23.377 1.00 55.25 104 HIS A O 1
ATOM 826 N N . THR A 1 105 ? 20.366 3.155 -24.124 1.00 70.94 105 THR A N 1
ATOM 827 C CA . THR A 1 105 ? 19.491 2.313 -23.287 1.00 70.94 105 THR A CA 1
ATOM 828 C C . THR A 1 105 ? 19.816 2.346 -21.794 1.00 70.94 105 THR A C 1
ATOM 830 O O . THR A 1 105 ? 18.901 2.421 -20.982 1.00 70.94 105 THR A O 1
ATOM 833 N N . THR A 1 106 ? 21.087 2.323 -21.384 1.00 73.50 106 THR A N 1
ATOM 834 C CA . THR A 1 106 ? 21.445 2.150 -19.960 1.00 73.50 106 THR A CA 1
ATOM 835 C C . THR A 1 106 ? 21.014 3.324 -19.083 1.00 73.50 106 THR A C 1
ATOM 837 O O . THR A 1 106 ? 20.439 3.109 -18.018 1.00 73.50 106 THR A O 1
ATOM 840 N N . GLN A 1 107 ? 21.227 4.561 -19.538 1.00 78.88 107 GLN A N 1
ATOM 841 C CA . GLN A 1 107 ? 20.847 5.760 -18.787 1.00 78.88 107 GLN A CA 1
ATOM 842 C C . GLN A 1 107 ? 19.324 5.875 -18.628 1.00 78.88 107 GLN A C 1
ATOM 844 O O . GLN A 1 107 ? 18.834 6.071 -17.516 1.00 78.88 107 GLN A O 1
ATOM 849 N N . SER A 1 108 ? 18.567 5.693 -19.712 1.00 83.56 108 SER A N 1
ATOM 850 C CA . SER A 1 108 ? 17.100 5.762 -19.691 1.00 83.56 108 SER A CA 1
ATOM 851 C C . SER A 1 108 ? 16.473 4.669 -18.823 1.00 83.56 108 SER A C 1
ATOM 853 O O . SER A 1 108 ? 15.501 4.932 -18.121 1.00 83.56 108 SER A O 1
ATOM 855 N N . LEU A 1 109 ? 17.053 3.463 -18.807 1.00 81.00 109 LEU A N 1
ATOM 856 C CA . LEU A 1 109 ? 16.589 2.351 -17.971 1.00 81.00 109 LEU A CA 1
ATOM 857 C C . LEU A 1 109 ? 16.768 2.631 -16.470 1.00 81.00 109 LEU A C 1
ATOM 859 O O . LEU A 1 109 ? 15.874 2.330 -15.679 1.00 81.00 109 LEU A O 1
ATOM 863 N N . VAL A 1 110 ? 17.885 3.247 -16.070 1.00 84.00 110 VAL A N 1
ATOM 864 C CA . VAL A 1 110 ? 18.108 3.648 -14.669 1.00 84.00 110 VAL A CA 1
ATOM 865 C C . VAL A 1 110 ? 17.124 4.739 -14.248 1.00 84.00 110 VAL A C 1
ATOM 867 O O . VAL A 1 110 ? 16.550 4.649 -13.163 1.00 84.00 110 VAL A O 1
ATOM 870 N N . VAL A 1 111 ? 16.880 5.734 -15.109 1.00 88.44 111 VAL A N 1
ATOM 871 C CA . VAL A 1 111 ? 15.878 6.785 -14.857 1.00 88.44 111 VAL A CA 1
ATOM 872 C C . VAL A 1 111 ? 14.471 6.190 -14.762 1.00 88.44 111 VAL A C 1
ATOM 874 O O . VAL A 1 111 ? 13.712 6.533 -13.865 1.00 88.44 111 VAL A O 1
ATOM 877 N N . MET A 1 112 ? 14.118 5.252 -15.638 1.00 87.19 112 MET A N 1
ATOM 878 C CA . MET A 1 112 ? 12.836 4.552 -15.576 1.00 87.19 112 MET A CA 1
ATOM 879 C C . MET A 1 112 ? 12.666 3.804 -14.245 1.00 87.19 112 MET A C 1
ATOM 881 O O . MET A 1 112 ? 11.642 3.958 -13.582 1.00 87.19 112 MET A O 1
ATOM 885 N N . ALA A 1 113 ? 13.665 3.022 -13.826 1.00 86.88 113 ALA A N 1
ATOM 886 C CA . ALA A 1 113 ? 13.611 2.294 -12.560 1.00 86.88 113 ALA A CA 1
ATOM 887 C C . ALA A 1 113 ? 13.487 3.245 -11.355 1.00 86.88 113 ALA A C 1
ATOM 889 O O . ALA A 1 113 ? 12.669 3.006 -10.465 1.00 86.88 113 ALA A O 1
ATOM 890 N N . SER A 1 114 ? 14.239 4.351 -11.339 1.00 89.81 114 SER A N 1
ATOM 891 C CA . SER A 1 114 ? 14.162 5.340 -10.258 1.00 89.81 114 SER A CA 1
ATOM 892 C C . SER A 1 114 ? 12.821 6.082 -10.227 1.00 89.81 114 SER A C 1
ATOM 894 O O . SER A 1 114 ? 12.310 6.365 -9.141 1.00 89.81 114 SER A O 1
ATOM 896 N N . LEU A 1 115 ? 12.184 6.318 -11.378 1.00 91.94 115 LEU A N 1
ATOM 897 C CA . LEU A 1 115 ? 10.821 6.856 -11.447 1.00 91.94 115 LEU A CA 1
ATOM 898 C C . LEU A 1 115 ? 9.801 5.911 -10.800 1.00 91.94 115 LEU A C 1
ATOM 900 O O . LEU A 1 115 ? 8.957 6.361 -10.031 1.00 91.94 115 LEU A O 1
ATOM 904 N N . PHE A 1 116 ? 9.894 4.600 -11.037 1.00 90.75 116 PHE A N 1
ATOM 905 C CA . PHE A 1 116 ? 8.983 3.641 -10.400 1.00 90.75 116 PHE A CA 1
ATOM 906 C C . PHE A 1 116 ? 9.188 3.532 -8.892 1.00 90.75 116 PHE A C 1
ATOM 908 O O . PHE A 1 116 ? 8.211 3.471 -8.147 1.00 90.75 116 PHE A O 1
ATOM 915 N N . ILE A 1 117 ? 10.439 3.559 -8.431 1.00 90.62 117 ILE A N 1
ATOM 916 C CA . ILE A 1 117 ? 10.758 3.524 -6.998 1.00 90.62 117 ILE A CA 1
ATOM 917 C C . ILE A 1 117 ? 10.262 4.798 -6.302 1.00 90.62 117 ILE A C 1
ATOM 919 O O . ILE A 1 117 ? 9.659 4.722 -5.232 1.00 90.62 117 ILE A O 1
ATOM 923 N N . THR A 1 118 ? 10.474 5.971 -6.903 1.00 93.38 118 THR A N 1
ATOM 924 C CA . THR A 1 118 ? 9.998 7.241 -6.329 1.00 93.38 118 THR A CA 1
ATOM 925 C C . THR A 1 118 ? 8.474 7.332 -6.341 1.00 93.38 118 THR A C 1
ATOM 927 O O . THR A 1 118 ? 7.894 7.774 -5.352 1.00 93.38 118 THR A O 1
ATOM 930 N N . LEU A 1 119 ? 7.813 6.848 -7.397 1.00 91.19 119 LEU A N 1
ATOM 931 C CA . LEU A 1 119 ? 6.353 6.781 -7.461 1.00 91.19 119 LEU A CA 1
ATOM 932 C C . LEU A 1 119 ? 5.780 5.819 -6.414 1.00 91.19 119 LEU A C 1
ATOM 934 O O . LEU A 1 119 ? 4.814 6.174 -5.742 1.00 91.19 119 LEU A O 1
ATOM 938 N N . LEU A 1 120 ? 6.404 4.652 -6.213 1.00 90.38 120 LEU A N 1
ATOM 939 C CA . LEU A 1 120 ? 6.053 3.735 -5.124 1.00 90.38 120 LEU A CA 1
ATOM 940 C C . LEU A 1 120 ? 6.162 4.443 -3.769 1.00 90.38 120 LEU A C 1
ATOM 942 O O . LEU A 1 120 ? 5.208 4.436 -2.995 1.00 90.38 120 LEU A O 1
ATOM 946 N N . GLY A 1 121 ? 7.301 5.086 -3.499 1.00 91.25 121 GLY A N 1
ATOM 947 C CA . GLY A 1 121 ? 7.527 5.810 -2.249 1.00 91.25 121 GLY A CA 1
ATOM 948 C C . GLY A 1 121 ? 6.498 6.916 -2.016 1.00 91.25 121 GLY A C 1
ATOM 949 O O . GLY A 1 121 ? 5.942 7.021 -0.925 1.00 91.25 121 GLY A O 1
ATOM 950 N N . LEU A 1 122 ? 6.183 7.697 -3.050 1.00 93.00 122 LEU A N 1
ATOM 951 C CA . LEU A 1 122 ? 5.188 8.765 -2.974 1.00 93.00 122 LEU A CA 1
ATOM 952 C C . LEU A 1 122 ? 3.793 8.216 -2.668 1.00 93.00 122 LEU A C 1
ATOM 954 O O . LEU A 1 122 ? 3.095 8.764 -1.820 1.00 93.00 122 LEU A O 1
ATOM 958 N N . VAL A 1 123 ? 3.398 7.116 -3.306 1.00 89.56 123 VAL A N 1
ATOM 959 C CA . VAL A 1 123 ? 2.104 6.481 -3.042 1.00 89.56 123 VAL A CA 1
ATOM 960 C C . VAL A 1 123 ? 2.028 5.925 -1.619 1.00 89.56 123 VAL A C 1
ATOM 962 O O . VAL A 1 123 ? 1.021 6.138 -0.946 1.00 89.56 123 VAL A O 1
ATOM 965 N N . LEU A 1 124 ? 3.093 5.291 -1.120 1.00 87.62 124 LEU A N 1
ATOM 966 C CA . LEU A 1 124 ? 3.146 4.820 0.270 1.00 87.62 124 LEU A CA 1
ATOM 967 C C . LEU A 1 124 ? 3.017 5.978 1.270 1.00 87.62 124 LEU A C 1
ATOM 969 O O . LEU A 1 124 ? 2.264 5.874 2.238 1.00 87.62 124 LEU A O 1
ATOM 973 N N . VAL A 1 125 ? 3.687 7.106 1.011 1.00 92.00 125 VAL A N 1
ATOM 974 C CA . VAL A 1 125 ? 3.554 8.317 1.836 1.00 92.00 125 VAL A CA 1
ATOM 975 C C . VAL A 1 125 ? 2.135 8.876 1.767 1.00 92.00 125 VAL A C 1
ATOM 977 O O . VAL A 1 125 ? 1.560 9.203 2.796 1.00 92.00 125 VAL A O 1
ATOM 980 N N . LEU A 1 126 ? 1.523 8.952 0.586 1.00 89.44 126 LEU A N 1
ATOM 981 C CA . LEU A 1 126 ? 0.153 9.455 0.466 1.00 89.44 126 LEU A CA 1
ATOM 982 C C . LEU A 1 126 ? -0.864 8.589 1.213 1.00 89.44 126 LEU A C 1
ATOM 984 O O . LEU A 1 126 ? -1.852 9.128 1.703 1.00 89.44 126 LEU A O 1
ATOM 988 N N . ILE A 1 127 ? -0.631 7.280 1.324 1.00 86.81 127 ILE A N 1
ATOM 989 C CA . ILE A 1 127 ? -1.508 6.367 2.067 1.00 86.81 127 ILE A CA 1
ATOM 990 C C . ILE A 1 127 ? -1.270 6.450 3.585 1.00 86.81 127 ILE A C 1
ATOM 992 O O . ILE A 1 127 ? -2.208 6.254 4.363 1.00 86.81 127 ILE A O 1
ATOM 996 N N . SER A 1 128 ? -0.063 6.801 4.034 1.00 87.50 128 SER A N 1
ATOM 997 C CA . SER A 1 128 ? 0.228 6.910 5.471 1.00 87.50 128 SER A CA 1
ATOM 998 C C . SER A 1 128 ? -0.544 8.050 6.154 1.00 87.50 128 SER A C 1
ATOM 1000 O O . SER A 1 128 ? -0.920 7.921 7.324 1.00 87.50 128 SER A O 1
ATOM 1002 N N . LEU A 1 129 ? -0.866 9.128 5.427 1.00 88.75 129 LEU A N 1
ATOM 1003 C CA . LEU A 1 129 ? -1.678 10.242 5.936 1.00 88.75 129 LEU A CA 1
ATOM 1004 C C . LEU A 1 129 ? -3.110 9.830 6.335 1.00 88.75 129 LEU A C 1
ATOM 1006 O O . LEU A 1 129 ? -3.456 9.988 7.510 1.00 88.75 129 LEU A O 1
ATOM 1010 N N . PRO A 1 130 ? -3.962 9.313 5.424 1.00 87.19 130 PRO A N 1
ATOM 1011 C CA . PRO A 1 130 ? -5.327 8.929 5.768 1.00 87.19 130 PRO A CA 1
ATOM 1012 C C . PRO A 1 130 ? -5.357 7.782 6.778 1.00 87.19 130 PRO A C 1
ATOM 1014 O O . PRO A 1 130 ? -6.258 7.738 7.614 1.00 87.19 130 PRO A O 1
ATOM 1017 N N . LEU A 1 131 ? -4.363 6.885 6.752 1.00 85.25 131 LEU A N 1
ATOM 1018 C CA . LEU A 1 131 ? -4.242 5.826 7.751 1.00 85.25 131 LEU A CA 1
ATOM 1019 C C . LEU A 1 131 ? -4.049 6.405 9.160 1.00 85.25 131 LEU A C 1
ATOM 1021 O O . LEU A 1 131 ? -4.754 6.015 10.091 1.00 85.25 131 LEU A O 1
ATOM 1025 N N . SER A 1 132 ? -3.156 7.386 9.299 1.00 87.00 132 SER A N 1
ATOM 1026 C CA . SER A 1 132 ? -2.897 8.064 10.575 1.00 87.00 132 SER A CA 1
ATOM 1027 C C . SER A 1 132 ? -4.120 8.839 11.065 1.00 87.00 132 SER A C 1
ATOM 1029 O O . SER A 1 132 ? -4.485 8.751 12.237 1.00 87.00 132 SER A O 1
ATOM 1031 N N . GLN A 1 133 ? -4.801 9.555 10.166 1.00 88.00 133 GLN A N 1
ATOM 1032 C CA . GLN A 1 133 ? -6.031 10.279 10.504 1.00 88.00 133 GLN A CA 1
ATOM 1033 C C . GLN A 1 133 ? -7.125 9.330 11.000 1.00 88.00 133 GLN A C 1
ATOM 1035 O O . GLN A 1 133 ? -7.734 9.586 12.038 1.00 88.00 133 GLN A O 1
ATOM 1040 N N . LYS A 1 134 ? -7.324 8.194 10.322 1.00 84.00 134 LYS A N 1
ATOM 1041 C CA . LYS A 1 134 ? -8.313 7.188 10.730 1.00 84.00 134 LYS A CA 1
ATOM 1042 C C . LYS A 1 134 ? -7.998 6.557 12.082 1.00 84.00 134 LYS A C 1
ATOM 1044 O O . LYS A 1 134 ? -8.922 6.307 12.856 1.00 84.00 134 LYS A O 1
ATOM 1049 N N . ALA A 1 135 ? -6.722 6.330 12.388 1.00 84.69 135 ALA A N 1
ATOM 1050 C CA . ALA A 1 135 ? -6.312 5.835 13.700 1.00 84.69 135 ALA A CA 1
ATOM 1051 C C . ALA A 1 135 ? -6.660 6.836 14.818 1.00 84.69 135 ALA A C 1
ATOM 1053 O O . ALA A 1 135 ? -7.192 6.437 15.853 1.00 84.69 135 ALA A O 1
ATOM 1054 N N . ILE A 1 136 ? -6.435 8.134 14.584 1.00 86.44 136 ILE A N 1
ATOM 1055 C CA . ILE A 1 136 ? -6.762 9.200 15.544 1.00 86.44 136 ILE A CA 1
ATOM 1056 C C . ILE A 1 136 ? -8.278 9.342 15.723 1.00 86.44 136 ILE A C 1
ATOM 1058 O O . ILE A 1 136 ? -8.748 9.431 16.856 1.00 86.44 136 ILE A O 1
ATOM 1062 N N . GLU A 1 137 ? -9.047 9.335 14.630 1.00 85.06 137 GLU A N 1
ATOM 1063 C CA . GLU A 1 137 ? -10.516 9.363 14.687 1.00 85.06 137 GLU A CA 1
ATOM 1064 C C . GLU A 1 137 ? -11.051 8.195 15.520 1.00 85.06 137 GLU A C 1
ATOM 1066 O O . GLU A 1 137 ? -11.809 8.399 16.463 1.00 85.06 137 GLU A O 1
ATOM 1071 N N . THR A 1 138 ? -10.576 6.980 15.239 1.00 82.69 138 THR A N 1
ATOM 1072 C CA . THR A 1 138 ? -10.987 5.768 15.960 1.00 82.69 138 THR A CA 1
ATOM 1073 C C . THR A 1 138 ? -10.632 5.849 17.445 1.00 82.69 138 THR A C 1
ATOM 1075 O O . THR A 1 138 ? -11.449 5.514 18.301 1.00 82.69 138 THR A O 1
ATOM 1078 N N . HIS A 1 139 ? -9.429 6.325 17.771 1.00 83.69 139 HIS A N 1
ATOM 1079 C CA . HIS A 1 139 ? -9.011 6.518 19.157 1.00 83.69 139 HIS A CA 1
ATOM 1080 C C . HIS A 1 139 ? -9.923 7.513 19.888 1.00 83.69 139 HIS A C 1
ATOM 1082 O O . HIS A 1 139 ? -10.387 7.237 20.994 1.00 83.69 139 HIS A O 1
ATOM 1088 N N . ASN A 1 140 ? -10.217 8.655 19.266 1.00 85.06 140 ASN A N 1
ATOM 1089 C CA . ASN A 1 140 ? -11.069 9.675 19.868 1.00 85.06 140 ASN A CA 1
ATOM 1090 C C . ASN A 1 140 ? -12.513 9.193 20.042 1.00 85.06 140 ASN A C 1
ATOM 1092 O O . ASN A 1 140 ? -13.127 9.477 21.071 1.00 85.06 140 ASN A O 1
ATOM 1096 N N . ASP A 1 141 ? -13.031 8.427 19.085 1.00 82.62 141 ASP A N 1
ATOM 1097 C CA . ASP A 1 141 ? -14.356 7.819 19.170 1.00 82.62 141 ASP A CA 1
ATOM 1098 C C . ASP A 1 141 ? -14.465 6.861 20.361 1.00 82.62 141 ASP A C 1
ATOM 1100 O O . ASP A 1 141 ? -15.448 6.900 21.104 1.00 82.62 141 ASP A O 1
ATOM 1104 N N . ILE A 1 142 ? -13.445 6.026 20.574 1.00 81.56 142 ILE A N 1
ATOM 1105 C CA . ILE A 1 142 ? -13.418 5.061 21.679 1.00 81.56 142 ILE A CA 1
ATOM 1106 C C . ILE A 1 142 ? -13.282 5.778 23.028 1.00 81.56 142 ILE A C 1
ATOM 1108 O O . ILE A 1 142 ? -14.011 5.457 23.968 1.00 81.56 142 ILE A O 1
ATOM 1112 N N . VAL A 1 143 ? -12.371 6.749 23.133 1.00 84.19 143 VAL A N 1
ATOM 1113 C CA . VAL A 1 143 ? -12.041 7.404 24.409 1.00 84.19 143 VAL A CA 1
ATOM 1114 C C . VAL A 1 143 ? -13.085 8.443 24.816 1.00 84.19 143 VAL A C 1
ATOM 1116 O O . VAL A 1 143 ? -13.480 8.491 25.980 1.00 84.19 143 VAL A O 1
ATOM 1119 N N . TYR A 1 144 ? -13.545 9.276 23.880 1.00 82.69 144 TYR A N 1
ATOM 1120 C CA . TYR A 1 144 ? -14.385 10.436 24.195 1.00 82.69 144 TYR A CA 1
ATOM 1121 C C . TYR A 1 144 ? -15.857 10.250 23.826 1.00 82.69 144 TYR A C 1
ATOM 1123 O O . TYR A 1 144 ? -16.712 10.910 24.414 1.00 82.69 144 TYR A O 1
ATOM 1131 N N . GLN A 1 145 ? -16.180 9.365 22.878 1.00 76.31 145 GLN A N 1
ATOM 1132 C CA . GLN A 1 145 ? -17.545 9.190 22.362 1.00 76.31 145 GLN A CA 1
ATOM 1133 C C . GLN A 1 145 ? -18.059 7.753 22.513 1.00 76.31 145 GLN A C 1
ATOM 1135 O O . GLN A 1 145 ? -18.780 7.246 21.649 1.00 76.31 145 GLN A O 1
ATOM 1140 N N . CYS A 1 146 ? -17.717 7.105 23.633 1.00 71.81 146 CYS A N 1
ATOM 1141 C CA . CYS A 1 146 ? -18.051 5.711 23.922 1.00 71.81 146 CYS A CA 1
ATOM 1142 C C . CYS A 1 146 ? -19.564 5.428 23.776 1.00 71.81 146 CYS A C 1
ATOM 1144 O O . CYS A 1 146 ? -20.383 5.721 24.652 1.00 71.81 146 CYS A O 1
ATOM 1146 N N . GLY A 1 147 ? -19.941 4.856 22.629 1.00 66.31 147 GLY A N 1
ATOM 1147 C CA . GLY A 1 147 ? -21.301 4.438 22.301 1.00 66.31 147 GLY A CA 1
ATOM 1148 C C . GLY A 1 147 ? -22.165 5.461 21.562 1.00 66.31 147 GLY A C 1
ATOM 1149 O O . GLY A 1 147 ? -23.346 5.171 21.357 1.00 66.31 147 GLY A O 1
ATOM 1150 N N . ASN A 1 148 ? -21.625 6.622 21.177 1.00 71.88 148 ASN A N 1
ATOM 1151 C CA . ASN A 1 148 ? -22.358 7.621 20.387 1.00 71.88 148 ASN A CA 1
ATOM 1152 C C . ASN A 1 148 ? -22.050 7.535 18.880 1.00 71.88 148 ASN A C 1
ATOM 1154 O O . ASN A 1 148 ? -22.802 8.070 18.067 1.00 71.88 148 ASN A O 1
ATOM 1158 N N . THR A 1 149 ? -20.983 6.824 18.498 1.00 74.88 149 THR A N 1
ATOM 1159 C CA . THR A 1 149 ? -20.601 6.596 17.098 1.00 74.88 149 THR A CA 1
ATOM 1160 C C . THR A 1 149 ? -21.018 5.208 16.617 1.00 74.88 149 THR A C 1
ATOM 1162 O O . THR A 1 149 ? -21.163 4.267 17.399 1.00 74.88 149 THR A O 1
ATOM 1165 N N . GLN A 1 150 ? -21.236 5.048 15.306 1.00 72.94 150 GLN A N 1
ATOM 1166 C CA . GLN A 1 150 ? -21.719 3.783 14.732 1.00 72.94 150 GLN A CA 1
ATOM 1167 C C . GLN A 1 150 ? -20.765 2.606 15.008 1.00 72.94 150 GLN A C 1
ATOM 1169 O O . GLN A 1 150 ? -21.227 1.481 15.201 1.00 72.94 150 GLN A O 1
ATOM 1174 N N . ALA A 1 151 ? -19.456 2.874 15.071 1.00 68.06 151 ALA A N 1
ATOM 1175 C CA . ALA A 1 151 ? -18.430 1.881 15.386 1.00 68.06 151 ALA A CA 1
ATOM 1176 C C . ALA A 1 151 ? -18.502 1.412 16.850 1.00 68.06 151 ALA A C 1
ATOM 1178 O O . ALA A 1 151 ? -18.475 0.213 17.122 1.00 68.06 151 ALA A O 1
ATOM 1179 N N . THR A 1 152 ? -18.671 2.337 17.800 1.00 78.12 152 THR A N 1
ATOM 1180 C CA . THR A 1 152 ? -18.723 2.018 19.239 1.00 78.12 152 THR A CA 1
ATOM 1181 C C . THR A 1 152 ? -20.088 1.494 19.691 1.00 78.12 152 THR A C 1
ATOM 1183 O O . THR A 1 152 ? -20.177 0.801 20.705 1.00 78.12 152 THR A O 1
ATOM 1186 N N . ARG A 1 153 ? -21.160 1.761 18.931 1.00 81.56 153 ARG A N 1
ATOM 1187 C CA . ARG A 1 153 ? -22.525 1.327 19.265 1.00 81.56 153 ARG A CA 1
ATOM 1188 C C . ARG A 1 153 ? -22.658 -0.191 19.370 1.00 81.56 153 ARG A C 1
ATOM 1190 O O . ARG A 1 153 ? -23.204 -0.670 20.354 1.00 81.56 153 ARG A O 1
ATOM 1197 N N . LYS A 1 154 ? -22.097 -0.944 18.413 1.00 80.88 154 LYS A N 1
ATOM 1198 C CA . LYS A 1 154 ? -22.119 -2.418 18.455 1.00 80.88 154 LYS A CA 1
ATOM 1199 C C . LYS A 1 154 ? -21.436 -2.951 19.711 1.00 80.88 154 LYS A C 1
ATOM 1201 O O . LYS A 1 154 ? -21.986 -3.817 20.379 1.00 80.88 154 LYS A O 1
ATOM 1206 N N . LEU A 1 155 ? -20.266 -2.404 20.052 1.00 82.44 155 LEU A N 1
ATOM 1207 C CA . LEU A 1 155 ? -19.544 -2.797 21.261 1.00 82.44 155 LEU A CA 1
ATOM 1208 C C . LEU A 1 155 ? -20.359 -2.485 22.521 1.00 82.44 155 LEU A C 1
ATOM 1210 O O . LEU A 1 155 ? -20.443 -3.321 23.416 1.00 82.44 155 LEU A O 1
ATOM 1214 N N . LYS A 1 156 ? -20.994 -1.309 22.576 1.00 83.81 156 LYS A N 1
ATOM 1215 C CA . LYS A 1 156 ? -21.876 -0.932 23.683 1.00 83.81 156 LYS A CA 1
ATOM 1216 C C . LYS A 1 156 ? -23.069 -1.874 23.802 1.00 83.81 156 LYS A C 1
ATOM 1218 O O . LYS A 1 156 ? -23.383 -2.279 24.913 1.00 83.81 156 LYS A O 1
ATOM 1223 N N . ASP A 1 157 ? -23.716 -2.240 22.701 1.00 86.31 157 ASP A N 1
ATOM 1224 C CA . ASP A 1 157 ? -24.870 -3.143 22.730 1.00 86.31 157 ASP A CA 1
ATOM 1225 C C . ASP A 1 157 ? -24.472 -4.532 23.259 1.00 86.31 157 ASP A C 1
ATOM 1227 O O . ASP A 1 157 ? -25.127 -5.054 24.166 1.00 86.31 157 ASP A O 1
ATOM 1231 N N . TYR A 1 158 ? -23.343 -5.075 22.786 1.00 85.50 158 TYR A N 1
ATOM 1232 C CA . TYR A 1 158 ? -22.764 -6.313 23.318 1.00 85.50 158 TYR A CA 1
ATOM 1233 C C . TYR A 1 158 ? -22.427 -6.187 24.809 1.00 85.50 158 TYR A C 1
ATOM 1235 O O . TYR A 1 158 ? -22.865 -7.015 25.609 1.00 85.50 158 TYR A O 1
ATOM 1243 N N . TYR A 1 159 ? -21.732 -5.123 25.214 1.00 86.12 159 TYR A N 1
ATOM 1244 C CA . TYR A 1 159 ? -21.397 -4.869 26.617 1.00 86.12 159 TYR A CA 1
ATOM 124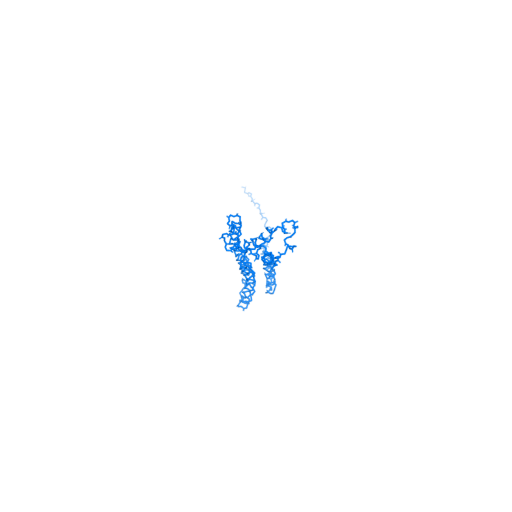5 C C . TYR A 1 159 ? -22.643 -4.776 27.508 1.00 86.12 159 TYR A C 1
ATOM 1247 O O . TYR A 1 159 ? -22.704 -5.412 28.557 1.00 86.12 159 TYR A O 1
ATOM 1255 N N . MET A 1 160 ? -23.669 -4.038 27.077 1.00 88.06 160 MET A N 1
ATOM 1256 C CA . MET A 1 160 ? -24.914 -3.875 27.832 1.00 88.06 160 MET A CA 1
ATOM 1257 C C . MET A 1 160 ? -25.696 -5.188 27.933 1.00 88.06 160 MET A C 1
ATOM 1259 O O . MET A 1 160 ? -26.345 -5.426 28.950 1.00 88.06 160 MET A O 1
ATOM 1263 N N . SER A 1 161 ? -25.641 -6.053 26.915 1.00 88.19 161 SER A N 1
ATOM 1264 C CA . SER A 1 161 ? -26.257 -7.384 26.984 1.00 88.19 161 SER A CA 1
ATOM 1265 C C . SER A 1 161 ? -25.575 -8.280 28.025 1.00 88.19 161 SER A C 1
ATOM 1267 O O . SER A 1 161 ? -26.257 -8.863 28.866 1.00 88.19 161 SER A O 1
ATOM 1269 N N . MET A 1 162 ? -24.238 -8.299 28.054 1.00 85.50 162 MET A N 1
ATOM 1270 C CA . MET A 1 162 ? -23.459 -9.060 29.035 1.00 85.50 162 MET A CA 1
ATOM 1271 C C . MET A 1 162 ? -23.608 -8.496 30.453 1.00 85.50 162 MET A C 1
ATOM 1273 O O . MET A 1 162 ? -23.683 -9.255 31.420 1.00 85.50 162 MET A O 1
ATOM 1277 N N . LEU A 1 163 ? -23.708 -7.171 30.586 1.00 87.94 163 LEU A N 1
ATOM 1278 C CA . LEU A 1 163 ? -23.937 -6.515 31.871 1.00 87.94 163 LEU A CA 1
ATOM 1279 C C . LEU A 1 163 ? -25.283 -6.927 32.480 1.00 87.94 163 LEU A C 1
ATOM 1281 O O . LEU A 1 163 ? -25.322 -7.282 33.654 1.00 87.94 163 LEU A O 1
ATOM 1285 N N . LYS A 1 164 ? -26.356 -6.974 31.679 1.00 87.50 164 LYS A N 1
ATOM 1286 C CA . LYS A 1 164 ? -27.681 -7.430 32.141 1.00 87.50 164 LYS A CA 1
ATOM 1287 C C . LYS A 1 164 ? -27.656 -8.860 32.681 1.00 87.50 164 LYS A C 1
ATOM 1289 O O . LYS A 1 164 ? -28.316 -9.145 33.673 1.00 87.50 164 LYS A O 1
ATOM 1294 N N . VAL A 1 165 ? -26.889 -9.756 32.054 1.00 87.38 165 VAL A N 1
ATOM 1295 C CA . VAL A 1 165 ? -26.721 -11.132 32.556 1.00 87.38 165 VAL A CA 1
ATOM 1296 C C . VAL A 1 165 ? -25.971 -11.126 33.889 1.00 87.38 165 VAL A C 1
ATOM 1298 O O . VAL A 1 165 ? -26.346 -11.856 34.806 1.00 87.38 165 VAL A O 1
ATOM 1301 N N . ARG A 1 166 ? -24.954 -10.268 34.034 1.00 85.94 166 ARG A N 1
ATOM 1302 C CA . ARG A 1 166 ? -24.166 -10.140 35.268 1.00 85.94 166 ARG A CA 1
ATOM 1303 C C . ARG A 1 166 ? -24.936 -9.512 36.432 1.00 85.94 166 ARG A C 1
ATOM 1305 O O . ARG A 1 166 ? -24.656 -9.845 37.581 1.00 85.94 166 ARG A O 1
ATOM 1312 N N . GLU A 1 167 ? -25.900 -8.641 36.149 1.00 88.06 167 GLU A N 1
ATOM 1313 C CA . GLU A 1 167 ? -26.777 -8.027 37.155 1.00 88.06 167 GLU A CA 1
ATOM 1314 C C . GLU A 1 167 ? -27.748 -9.028 37.805 1.00 88.06 167 GLU A C 1
ATOM 1316 O O . GLU A 1 167 ? -28.303 -8.735 38.866 1.00 88.06 167 GLU A O 1
ATOM 1321 N N . ASN A 1 168 ? -27.917 -10.232 37.240 1.00 86.44 168 ASN A N 1
ATOM 1322 C CA . ASN A 1 168 ? -28.699 -11.275 37.896 1.00 86.44 168 ASN A CA 1
ATOM 1323 C C . ASN A 1 168 ? -28.048 -11.711 39.225 1.00 86.44 168 ASN A C 1
ATOM 1325 O O . ASN A 1 168 ? -26.842 -11.987 39.272 1.00 86.44 168 ASN A O 1
ATOM 1329 N N . PRO A 1 169 ? -28.841 -11.871 40.301 1.00 83.88 169 PRO A N 1
ATOM 1330 C CA . PRO A 1 169 ? -28.327 -12.182 41.637 1.00 83.88 169 PRO A CA 1
ATOM 1331 C C . PRO A 1 169 ? -27.593 -13.530 41.707 1.00 83.88 169 PRO A C 1
ATOM 1333 O O . PRO A 1 169 ? -26.651 -13.674 42.487 1.00 83.88 169 PRO A O 1
ATOM 1336 N N . ASP A 1 170 ? -27.968 -14.488 40.855 1.00 82.81 170 ASP A N 1
ATOM 1337 C CA . ASP A 1 170 ? -27.323 -15.804 40.755 1.00 82.81 170 ASP A CA 1
ATOM 1338 C C . ASP A 1 170 ? -25.993 -15.773 39.981 1.00 82.81 170 ASP A C 1
ATOM 1340 O O . ASP A 1 170 ? -25.160 -16.671 40.124 1.00 82.81 170 ASP A O 1
ATOM 1344 N N . CYS A 1 171 ? -25.780 -14.742 39.158 1.00 86.31 171 CYS A N 1
ATOM 1345 C CA . CYS A 1 171 ? -24.599 -14.585 38.309 1.00 86.31 171 CYS A CA 1
ATOM 1346 C C . CYS A 1 171 ? -23.521 -13.706 38.956 1.00 86.31 171 CYS A C 1
ATOM 1348 O O . CYS A 1 171 ? -22.332 -13.939 38.756 1.00 86.31 171 CYS A O 1
ATOM 1350 N N . ILE A 1 172 ? -23.909 -12.733 39.788 1.00 86.25 172 ILE A N 1
ATOM 1351 C CA . ILE A 1 172 ? -22.987 -11.729 40.346 1.00 86.25 172 ILE A CA 1
ATOM 1352 C C . ILE A 1 172 ? -21.850 -12.328 41.193 1.00 86.25 172 ILE A C 1
ATOM 1354 O O . ILE A 1 172 ? -20.794 -11.716 41.344 1.00 86.25 172 ILE A O 1
ATOM 1358 N N . ARG A 1 173 ? -22.074 -13.524 41.757 1.00 85.38 173 ARG A N 1
ATOM 1359 C CA . ARG A 1 173 ? -21.103 -14.259 42.584 1.00 85.38 173 ARG A CA 1
ATOM 1360 C C . ARG A 1 173 ? -20.197 -15.192 41.780 1.00 85.38 173 ARG A C 1
ATOM 1362 O O . ARG A 1 173 ? -19.272 -15.756 42.359 1.00 85.38 173 ARG A O 1
ATOM 1369 N N . LYS A 1 174 ? -20.472 -15.389 40.490 1.00 86.31 174 LYS A N 1
ATOM 1370 C CA . LYS A 1 174 ? -19.678 -16.259 39.620 1.00 86.31 174 LYS A CA 1
ATOM 1371 C C . LYS A 1 174 ? -18.468 -15.516 39.067 1.00 86.31 174 LYS A C 1
ATOM 1373 O O . LYS A 1 174 ? -18.457 -14.287 38.977 1.00 86.31 174 LYS A O 1
ATOM 1378 N N . TYR A 1 175 ? -17.430 -16.274 38.726 1.00 86.31 175 TYR A N 1
ATOM 1379 C CA . TYR A 1 175 ? -16.169 -15.707 38.254 1.00 86.31 175 TYR A CA 1
ATOM 1380 C C . TYR A 1 175 ? -16.276 -15.227 36.799 1.00 86.31 175 TYR A C 1
ATOM 1382 O O . TYR A 1 175 ? -15.876 -14.103 36.487 1.00 86.31 175 TYR A O 1
ATOM 1390 N N . SER A 1 176 ? -16.889 -16.042 35.935 1.00 85.62 176 SER A N 1
ATOM 1391 C CA . SER A 1 176 ? -17.150 -15.726 34.526 1.00 85.62 176 SER A CA 1
ATOM 1392 C C . SER A 1 176 ? -18.649 -15.572 34.257 1.00 85.62 176 SER A C 1
ATOM 1394 O O . SER A 1 176 ? -19.479 -16.230 34.884 1.00 85.62 176 SER A O 1
ATOM 1396 N N . ILE A 1 177 ? -18.996 -14.708 33.296 1.00 85.06 177 ILE A N 1
ATOM 1397 C CA . ILE A 1 177 ? -20.378 -14.531 32.810 1.00 85.06 177 ILE A CA 1
ATOM 1398 C C . ILE A 1 177 ? -20.810 -15.761 31.990 1.00 85.06 177 ILE A C 1
ATOM 1400 O O . ILE A 1 177 ? -21.996 -16.061 31.911 1.00 85.06 177 ILE A O 1
ATOM 1404 N N . GLU A 1 178 ? -19.848 -16.522 31.462 1.00 84.19 178 GLU A N 1
ATOM 1405 C CA . GLU A 1 178 ? -20.073 -17.777 30.730 1.00 84.19 178 GLU A CA 1
ATOM 1406 C C . GLU A 1 178 ? -20.744 -18.851 31.599 1.00 84.19 178 GLU A C 1
ATOM 1408 O O . GLU A 1 178 ? -21.462 -19.712 31.101 1.00 84.19 178 GLU A O 1
ATOM 1413 N N . GLU A 1 179 ? -20.559 -18.789 32.921 1.00 83.25 179 GLU A N 1
ATOM 1414 C CA . GLU A 1 179 ? -21.174 -19.727 33.863 1.00 83.25 179 GLU A CA 1
ATOM 1415 C C . GLU A 1 179 ? -22.617 -19.339 34.224 1.00 83.25 179 GLU A C 1
ATOM 1417 O O . GLU A 1 179 ? -23.285 -20.031 35.004 1.00 83.25 179 GLU 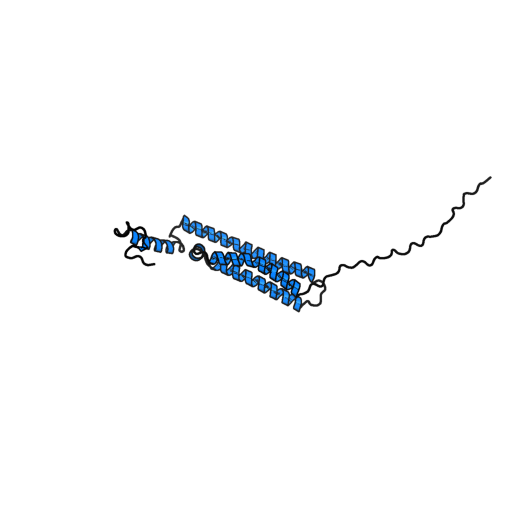A O 1
ATOM 1422 N N . CYS A 1 180 ? -23.108 -18.206 33.728 1.00 84.94 180 CYS A N 1
ATOM 1423 C CA . CYS A 1 180 ? -24.410 -17.671 34.088 1.00 84.94 180 CYS A CA 1
ATOM 1424 C C . CYS A 1 180 ? -25.514 -18.162 33.154 1.00 84.94 180 CYS A C 1
ATOM 1426 O O . CYS A 1 180 ? -25.356 -18.243 31.939 1.00 84.94 180 CYS A O 1
ATOM 1428 N N . ALA A 1 181 ? -26.676 -18.468 33.735 1.00 80.06 181 ALA A N 1
ATOM 1429 C CA . ALA A 1 181 ? -27.843 -18.871 32.964 1.00 80.06 181 ALA A CA 1
ATOM 1430 C C . ALA A 1 181 ? -28.300 -17.707 32.066 1.00 80.06 181 ALA A C 1
ATOM 1432 O O . ALA A 1 181 ? -28.633 -16.633 32.569 1.00 80.06 181 ALA A O 1
ATOM 1433 N N . GLY A 1 182 ? -28.307 -17.926 30.748 1.00 75.69 182 GLY A N 1
ATOM 1434 C CA . GLY A 1 182 ? -28.691 -16.921 29.749 1.00 75.69 182 GLY A CA 1
ATOM 1435 C C . GLY A 1 182 ? -27.531 -16.260 28.998 1.00 75.69 182 GLY A C 1
ATOM 1436 O O . GLY A 1 182 ? -27.787 -15.364 28.197 1.00 75.69 182 GLY A O 1
ATOM 1437 N N . PHE A 1 183 ? -26.284 -16.689 29.219 1.00 78.00 183 PHE A N 1
ATOM 1438 C CA . PHE A 1 183 ? -25.174 -16.329 28.336 1.00 78.00 183 PHE A CA 1
ATOM 1439 C C . PHE A 1 183 ? -25.331 -17.016 26.969 1.00 78.00 183 PHE A C 1
ATOM 1441 O O . PHE A 1 183 ? -25.585 -18.219 26.897 1.00 78.00 183 PHE A O 1
ATOM 1448 N N . VAL A 1 184 ? -25.205 -16.236 25.897 1.00 74.75 184 VAL A N 1
ATOM 1449 C CA . VAL A 1 184 ? -25.192 -16.701 24.506 1.00 74.75 184 VAL A CA 1
ATOM 1450 C C . VAL A 1 184 ? -23.987 -16.037 23.849 1.00 74.75 184 VAL A C 1
ATOM 1452 O O . VAL A 1 184 ? -23.874 -14.812 23.922 1.00 74.75 184 VAL A O 1
ATOM 1455 N N . GLU A 1 185 ? -23.093 -16.849 23.284 1.00 65.81 185 GLU A N 1
ATOM 1456 C CA . GLU A 1 185 ? -21.916 -16.397 22.523 1.00 65.81 185 GLU A CA 1
ATOM 1457 C C . GLU A 1 185 ? -22.297 -15.602 21.265 1.00 65.81 185 GLU A C 1
ATOM 1459 O O . GLU A 1 185 ? -23.251 -16.012 20.558 1.00 65.81 185 GLU A O 1
#